Protein AF-A0AAV4CGR1-F1 (afdb_monomer_lite)

Radius of gyration: 70.74 Å; chains: 1; bounding box: 124×37×187 Å

Structure (mmCIF, N/CA/C/O backbone):
data_AF-A0AAV4CGR1-F1
#
_entry.id   AF-A0AAV4CGR1-F1
#
loop_
_atom_site.group_PDB
_atom_site.id
_atom_site.type_symbol
_atom_site.label_atom_id
_atom_site.label_alt_id
_atom_site.label_comp_id
_atom_site.label_asym_id
_atom_site.label_entity_id
_atom_site.label_seq_id
_atom_site.pdbx_PDB_ins_code
_atom_site.Cartn_x
_atom_site.Cartn_y
_atom_site.Cartn_z
_atom_site.occupancy
_atom_site.B_iso_or_equiv
_atom_site.auth_seq_id
_atom_site.auth_comp_id
_atom_site.auth_asym_id
_atom_site.auth_atom_id
_atom_site.pdbx_PDB_model_num
ATOM 1 N N . MET A 1 1 ? -34.874 -0.865 -46.508 1.00 47.41 1 MET A N 1
ATOM 2 C CA . MET A 1 1 ? -33.512 -1.259 -46.099 1.00 47.41 1 MET A CA 1
ATOM 3 C C . MET A 1 1 ? -32.571 -0.214 -46.648 1.00 47.41 1 MET A C 1
ATOM 5 O O . MET A 1 1 ? -32.523 -0.059 -47.863 1.00 47.41 1 MET A O 1
ATOM 9 N N . ASP A 1 2 ? -31.928 0.555 -45.774 1.00 50.84 2 ASP A N 1
ATOM 10 C CA . ASP A 1 2 ? -31.078 1.663 -46.198 1.00 50.84 2 ASP A CA 1
ATOM 11 C C . ASP A 1 2 ? -29.839 1.145 -46.946 1.00 50.84 2 ASP A C 1
ATOM 13 O O . ASP A 1 2 ? -29.117 0.297 -46.412 1.00 50.84 2 ASP A O 1
ATOM 17 N N . PRO A 1 3 ? -29.542 1.649 -48.158 1.00 59.22 3 PRO A N 1
ATOM 18 C CA . PRO A 1 3 ? -28.386 1.216 -48.951 1.00 59.22 3 PRO A CA 1
ATOM 19 C C . PRO A 1 3 ? -27.033 1.458 -48.248 1.00 59.22 3 PRO A C 1
ATOM 21 O O . PRO A 1 3 ? -26.033 0.838 -48.604 1.00 59.22 3 PRO A O 1
ATOM 24 N N . SER A 1 4 ? -27.005 2.300 -47.207 1.00 68.31 4 SER A N 1
ATOM 25 C CA . SER A 1 4 ? -25.836 2.542 -46.351 1.00 68.31 4 SER A CA 1
ATOM 26 C C . SER A 1 4 ? -25.483 1.344 -45.456 1.00 68.31 4 SER A C 1
ATOM 28 O O . SER A 1 4 ? -24.304 1.023 -45.297 1.00 68.31 4 SER A O 1
ATOM 30 N N . LEU A 1 5 ? -26.484 0.636 -44.915 1.00 69.06 5 LEU A N 1
ATOM 31 C CA . LEU A 1 5 ? -26.263 -0.454 -43.956 1.00 69.06 5 LEU A CA 1
ATOM 32 C C . LEU A 1 5 ? -25.704 -1.707 -44.644 1.00 69.06 5 LEU A C 1
ATOM 34 O O . LEU A 1 5 ? -24.782 -2.337 -44.136 1.00 69.06 5 LEU A O 1
ATOM 38 N N . ALA A 1 6 ? -26.203 -2.034 -45.839 1.00 75.81 6 ALA A N 1
ATOM 39 C CA . ALA A 1 6 ? -25.710 -3.167 -46.627 1.00 75.81 6 ALA A CA 1
ATOM 40 C C . ALA A 1 6 ? -24.232 -2.993 -47.036 1.00 75.81 6 ALA A C 1
ATOM 42 O O . ALA A 1 6 ? -23.455 -3.948 -47.012 1.00 75.81 6 ALA A O 1
ATOM 43 N N . SER A 1 7 ? -23.825 -1.757 -47.347 1.00 80.94 7 SER A N 1
ATOM 44 C CA . SER A 1 7 ? -22.433 -1.414 -47.666 1.00 80.94 7 SER A CA 1
ATOM 45 C C . SER A 1 7 ? -21.511 -1.550 -46.446 1.00 80.94 7 SER A C 1
ATOM 47 O O . SER A 1 7 ? -20.423 -2.120 -46.547 1.00 80.94 7 SER A O 1
ATOM 49 N N . GLN A 1 8 ? -21.957 -1.098 -45.267 1.00 81.69 8 GLN A N 1
ATOM 50 C CA . GLN A 1 8 ? -21.217 -1.271 -44.009 1.00 81.69 8 GLN A CA 1
ATOM 51 C C . GLN A 1 8 ? -21.084 -2.750 -43.623 1.00 81.69 8 GLN A C 1
ATOM 53 O O . GLN A 1 8 ? -19.989 -3.192 -43.283 1.00 81.69 8 GLN A O 1
ATOM 58 N N . GLN A 1 9 ? -22.151 -3.542 -43.768 1.00 83.06 9 GLN A N 1
ATOM 59 C CA . GLN A 1 9 ? -22.126 -4.989 -43.520 1.00 83.06 9 GLN A CA 1
ATOM 60 C C . GLN A 1 9 ? -21.088 -5.715 -44.381 1.00 83.06 9 GLN A C 1
ATOM 62 O O . GLN A 1 9 ? -20.373 -6.584 -43.883 1.00 83.06 9 GLN A O 1
ATOM 67 N N . GLN A 1 10 ? -20.981 -5.364 -45.664 1.00 85.25 10 GLN A N 1
ATOM 68 C CA . GLN A 1 10 ? -20.002 -5.976 -46.561 1.00 85.25 10 GLN A CA 1
ATOM 69 C C . GLN A 1 10 ? -18.561 -5.640 -46.152 1.00 85.25 10 GLN A C 1
ATOM 71 O O . GLN A 1 10 ? -17.705 -6.524 -46.150 1.00 85.25 10 GLN A O 1
ATOM 76 N N . LYS A 1 11 ? -18.300 -4.386 -45.757 1.00 85.62 11 LYS A N 1
ATOM 77 C CA . LYS A 1 11 ? -16.981 -3.948 -45.272 1.00 85.62 11 LYS A CA 1
ATOM 78 C C . LYS A 1 11 ? -16.592 -4.627 -43.959 1.00 85.62 11 LYS A C 1
ATOM 80 O O . LYS A 1 11 ? -15.456 -5.072 -43.835 1.00 85.62 11 LYS A O 1
ATOM 85 N N . VAL A 1 12 ? -17.535 -4.767 -43.025 1.00 87.44 12 VAL A N 1
ATOM 86 C CA . VAL A 1 12 ? -17.327 -5.489 -41.759 1.00 87.44 12 VAL A CA 1
ATOM 87 C C . VAL A 1 12 ? -17.005 -6.958 -42.019 1.00 87.44 12 VAL A C 1
ATOM 89 O O . VAL A 1 12 ? -16.035 -7.464 -41.472 1.00 87.44 12 VAL A O 1
ATOM 92 N N . LYS A 1 13 ? -17.746 -7.639 -42.903 1.00 85.25 13 LYS A N 1
ATOM 93 C CA . LYS A 1 13 ? -17.459 -9.042 -43.254 1.00 85.25 13 LYS A CA 1
ATOM 94 C C . LYS A 1 13 ? -16.078 -9.224 -43.885 1.00 85.25 13 LYS A C 1
ATOM 96 O O . LYS A 1 13 ? -15.384 -10.172 -43.540 1.00 85.25 13 LYS A O 1
ATOM 101 N N . ALA A 1 14 ? -15.681 -8.321 -44.783 1.00 86.44 14 ALA A N 1
ATOM 102 C CA . ALA A 1 14 ? -14.355 -8.355 -45.397 1.00 86.44 14 ALA A CA 1
ATOM 103 C C . ALA A 1 14 ? -13.240 -8.126 -44.364 1.00 86.44 14 ALA A C 1
ATOM 105 O O . ALA A 1 14 ? -12.255 -8.853 -44.366 1.00 86.44 14 ALA A O 1
ATOM 106 N N . TRP A 1 15 ? -13.421 -7.164 -43.455 1.00 89.12 15 TRP A N 1
ATOM 107 C CA . TRP A 1 15 ? -12.475 -6.894 -42.370 1.00 89.12 15 TRP A CA 1
ATOM 108 C C . TRP A 1 15 ? -12.384 -8.042 -41.357 1.00 89.12 15 TRP A C 1
ATOM 110 O O . TRP A 1 15 ? -11.287 -8.401 -40.949 1.00 89.12 15 TRP A O 1
ATOM 120 N N . LEU A 1 16 ? -13.504 -8.675 -40.997 1.00 87.50 16 LEU A N 1
ATOM 121 C CA . LEU A 1 16 ? -13.486 -9.865 -40.145 1.00 87.50 16 LEU A CA 1
ATOM 122 C C . LEU A 1 16 ? -12.738 -11.011 -40.835 1.00 87.50 16 LEU A C 1
ATOM 124 O O . LEU A 1 16 ? -11.895 -11.645 -40.218 1.00 87.50 16 LEU A O 1
ATOM 128 N N . HIS A 1 17 ? -12.965 -11.243 -42.127 1.00 86.81 17 HIS A N 1
ATOM 129 C CA . HIS A 1 17 ? -12.208 -12.265 -42.851 1.00 86.81 17 HIS A CA 1
ATOM 130 C C . HIS A 1 17 ? -10.701 -11.951 -42.918 1.00 86.81 17 HIS A C 1
ATOM 132 O O . HIS A 1 17 ? -9.886 -12.858 -42.806 1.00 86.81 17 HIS A O 1
ATOM 138 N N . GLU A 1 18 ? -10.327 -10.673 -43.032 1.00 86.56 18 GLU A N 1
ATOM 139 C CA . GLU A 1 18 ? -8.932 -10.212 -42.982 1.00 86.56 18 GLU A CA 1
ATOM 140 C C . GLU A 1 18 ? -8.278 -10.455 -41.608 1.00 86.56 18 GLU A C 1
ATOM 142 O O . GLU A 1 18 ? -7.128 -10.881 -41.556 1.00 86.56 18 GLU A O 1
ATOM 147 N N . ILE A 1 19 ? -9.008 -10.242 -40.505 1.00 86.50 19 ILE A N 1
ATOM 148 C CA . ILE A 1 19 ? -8.509 -10.485 -39.139 1.00 86.50 19 ILE A CA 1
ATOM 149 C C . ILE A 1 19 ? -8.383 -11.978 -38.828 1.00 86.50 19 ILE A C 1
ATOM 151 O O . ILE A 1 19 ? -7.388 -12.399 -38.245 1.00 86.50 19 ILE A O 1
ATOM 155 N N . PHE A 1 20 ? -9.403 -12.766 -39.172 1.00 86.06 20 PHE A N 1
ATOM 156 C CA . PHE A 1 20 ? -9.458 -14.190 -38.829 1.00 86.06 20 PHE A CA 1
ATOM 157 C C . PHE A 1 20 ? -8.654 -15.070 -39.804 1.00 86.06 20 PHE A C 1
ATOM 159 O O . PHE A 1 20 ? -8.332 -16.207 -39.469 1.00 86.06 20 PHE A O 1
ATOM 166 N N . GLY A 1 21 ? -8.284 -14.558 -40.984 1.00 82.94 21 GLY A N 1
ATOM 167 C CA . GLY A 1 21 ? -7.466 -15.281 -41.958 1.00 82.94 21 GLY A CA 1
ATOM 168 C C . GLY A 1 21 ? -8.108 -16.607 -42.382 1.00 82.94 21 GLY A C 1
ATOM 169 O O . GLY A 1 21 ? -9.181 -16.614 -42.989 1.00 82.94 21 GLY A O 1
ATOM 170 N N . ASP A 1 22 ? -7.447 -17.720 -42.048 1.00 81.00 22 ASP A N 1
ATOM 171 C CA . ASP A 1 22 ? -7.907 -19.088 -42.337 1.00 81.00 22 ASP A CA 1
ATOM 172 C C . ASP A 1 22 ? -8.916 -19.633 -41.300 1.00 81.00 22 ASP A C 1
ATOM 174 O O . ASP A 1 22 ? -9.508 -20.698 -41.509 1.00 81.00 22 ASP A O 1
ATOM 178 N N . GLU A 1 23 ? -9.133 -18.934 -40.181 1.00 83.81 23 GLU A N 1
ATOM 179 C CA . GLU A 1 23 ? -10.110 -19.323 -39.161 1.00 83.81 23 GLU A CA 1
ATOM 180 C C . GLU A 1 23 ? -11.536 -18.884 -39.533 1.00 83.81 23 GLU A C 1
ATOM 182 O O . GLU A 1 23 ? -11.771 -17.863 -40.185 1.00 83.81 23 GLU A O 1
ATOM 187 N N . GLN A 1 24 ? -12.532 -19.667 -39.105 1.00 80.88 24 GLN A N 1
ATOM 188 C CA . GLN A 1 24 ? -13.933 -19.309 -39.323 1.00 80.88 24 GLN A CA 1
ATOM 189 C C . GLN A 1 24 ? -14.329 -18.129 -38.432 1.00 80.88 24 GLN A C 1
ATOM 191 O O . GLN A 1 24 ? -14.184 -18.185 -37.213 1.00 80.88 24 GLN A O 1
ATOM 196 N N . VAL A 1 25 ? -14.892 -17.085 -39.047 1.00 82.75 25 VAL A N 1
ATOM 197 C CA . VAL A 1 25 ? -15.444 -15.929 -38.330 1.00 82.75 25 VAL A CA 1
ATOM 198 C C . VAL A 1 25 ? -16.583 -16.405 -37.414 1.00 82.75 25 VAL A C 1
ATOM 200 O O . VAL A 1 25 ? -17.534 -17.007 -37.923 1.00 82.75 25 VAL A O 1
ATOM 203 N N . PRO A 1 26 ? -16.528 -16.130 -36.096 1.00 84.69 26 PRO A N 1
ATOM 204 C CA . PRO A 1 26 ? -17.584 -16.510 -35.163 1.00 84.69 26 PRO A CA 1
ATOM 205 C C . PRO A 1 26 ? -18.952 -15.957 -35.569 1.00 84.69 26 PRO A C 1
ATOM 207 O O . PRO A 1 26 ? -19.058 -14.844 -36.089 1.00 84.69 26 PRO A O 1
ATOM 210 N N . GLU A 1 27 ? -20.013 -16.718 -35.301 1.00 81.00 27 GLU A N 1
ATOM 211 C CA . GLU A 1 27 ? -21.379 -16.244 -35.521 1.00 81.00 27 GLU A CA 1
ATOM 212 C C . GLU A 1 27 ? -21.670 -15.034 -34.623 1.00 81.00 27 GLU A C 1
ATOM 214 O O . GLU A 1 27 ? -21.435 -15.064 -33.415 1.00 81.00 27 GLU A O 1
ATOM 219 N N . PHE A 1 28 ? -22.188 -13.958 -35.214 1.00 82.25 28 PHE A N 1
ATOM 220 C CA . PHE A 1 28 ? -22.547 -12.736 -34.501 1.00 82.25 28 PHE A CA 1
ATOM 221 C C . PHE A 1 28 ? -23.929 -12.244 -34.926 1.00 82.25 28 PHE A C 1
ATOM 223 O O . PHE A 1 28 ? -24.393 -12.485 -36.044 1.00 82.25 28 PHE A O 1
ATOM 230 N N . GLU A 1 29 ? -24.592 -11.518 -34.030 1.00 84.50 29 GLU A N 1
ATOM 231 C CA . GLU A 1 29 ? -25.904 -10.946 -34.307 1.00 84.50 29 GLU A CA 1
ATOM 232 C C . GLU A 1 29 ? -25.806 -9.813 -35.337 1.00 84.50 29 GLU A C 1
ATOM 234 O O . GLU A 1 29 ? -25.227 -8.755 -35.083 1.00 84.50 29 GLU A O 1
ATOM 239 N N . ILE A 1 30 ? -26.424 -10.007 -36.505 1.00 80.38 30 ILE A N 1
ATOM 240 C CA . ILE A 1 30 ? -26.500 -8.995 -37.567 1.00 80.38 30 ILE A CA 1
ATOM 241 C C . ILE A 1 30 ? -27.650 -8.029 -37.247 1.00 80.38 30 ILE A C 1
ATOM 243 O O . ILE A 1 30 ? -28.701 -8.040 -37.889 1.00 80.38 30 ILE A O 1
ATOM 247 N N . ASN A 1 31 ? -27.457 -7.202 -36.222 1.00 86.31 31 ASN A N 1
ATOM 248 C CA . ASN A 1 31 ? -28.346 -6.088 -35.897 1.00 86.31 31 ASN A CA 1
ATOM 249 C C . ASN A 1 31 ? -27.690 -4.746 -36.305 1.00 86.31 31 ASN A C 1
ATOM 251 O O . ASN A 1 31 ? -26.483 -4.675 -36.541 1.00 86.31 31 ASN A O 1
ATOM 255 N N . GLN A 1 32 ? -28.480 -3.675 -36.443 1.00 83.06 32 GLN A N 1
ATOM 256 C CA . GLN A 1 32 ? -27.972 -2.376 -36.912 1.00 83.06 32 GLN A CA 1
ATOM 257 C C . GLN A 1 32 ? -26.874 -1.804 -35.998 1.00 83.06 32 GLN A C 1
ATOM 259 O O . GLN A 1 32 ? -25.881 -1.289 -36.503 1.00 83.06 32 GLN A O 1
ATOM 264 N N . GLN A 1 33 ? -27.026 -1.947 -34.680 1.00 85.12 33 GLN A N 1
ATOM 265 C CA . GLN A 1 33 ? -26.075 -1.437 -33.689 1.00 85.12 33 GLN A CA 1
ATOM 266 C C . GLN A 1 33 ? -24.742 -2.195 -33.735 1.00 85.12 33 GLN A C 1
ATOM 268 O O . GLN A 1 33 ? -23.682 -1.578 -33.736 1.00 85.12 33 GLN A O 1
ATOM 273 N N . THR A 1 34 ? -24.783 -3.523 -33.845 1.00 85.94 34 THR A N 1
ATOM 274 C CA . THR A 1 34 ? -23.608 -4.392 -33.959 1.00 85.94 34 THR A CA 1
ATOM 275 C C . THR A 1 34 ? -22.833 -4.092 -35.234 1.00 85.94 34 THR A C 1
ATOM 277 O O . THR A 1 34 ? -21.611 -4.006 -35.201 1.00 85.94 34 THR A O 1
ATOM 280 N N . ILE A 1 35 ? -23.519 -3.887 -36.362 1.00 87.56 35 ILE A N 1
ATOM 281 C CA . ILE A 1 35 ? -22.859 -3.536 -37.626 1.00 87.56 35 ILE A CA 1
ATOM 282 C C . ILE A 1 35 ? -22.228 -2.148 -37.567 1.00 87.56 35 ILE A C 1
ATOM 284 O O . ILE A 1 35 ? -21.115 -1.980 -38.058 1.00 87.56 35 ILE A O 1
ATOM 288 N N . GLU A 1 36 ? -22.906 -1.167 -36.974 1.00 87.81 36 GLU A N 1
ATOM 289 C CA . GLU A 1 36 ? -22.357 0.178 -36.807 1.00 87.81 36 GLU A CA 1
ATOM 290 C C . GLU A 1 36 ? -21.124 0.170 -35.894 1.00 87.81 36 GLU A C 1
ATOM 292 O O . GLU A 1 36 ? -20.095 0.737 -36.259 1.00 87.81 36 GLU A O 1
ATOM 297 N N . TYR A 1 37 ? -21.186 -0.554 -34.773 1.00 88.56 37 TYR A N 1
ATOM 298 C CA . TYR A 1 37 ? -20.064 -0.715 -33.850 1.00 88.56 37 TYR A CA 1
ATOM 299 C C . TYR A 1 37 ? -18.877 -1.435 -34.497 1.00 88.56 37 TYR A C 1
ATOM 301 O O . TYR A 1 37 ? -17.756 -0.935 -34.462 1.00 88.56 37 TYR A O 1
ATOM 309 N N . LEU A 1 38 ? -19.110 -2.576 -35.156 1.00 89.06 38 LEU A N 1
ATOM 310 C CA . LEU A 1 38 ? -18.054 -3.306 -35.864 1.00 89.06 38 LEU A CA 1
ATOM 311 C C . LEU A 1 38 ? -17.472 -2.487 -37.020 1.00 89.06 38 LEU A C 1
ATOM 313 O O . LEU A 1 38 ? -16.282 -2.588 -37.308 1.00 89.06 38 LEU A O 1
ATOM 317 N N . TYR A 1 39 ? -18.284 -1.662 -37.684 1.00 88.94 39 TYR A N 1
ATOM 318 C CA . TYR A 1 39 ? -17.800 -0.766 -38.727 1.00 88.94 39 TYR A CA 1
ATOM 319 C C . TYR A 1 39 ? -16.910 0.338 -38.148 1.00 88.94 39 TYR A C 1
ATOM 321 O O . TYR A 1 39 ? -15.826 0.566 -38.683 1.00 88.94 39 TYR A O 1
ATOM 329 N N . GLN A 1 40 ? -17.317 0.982 -37.052 1.00 90.50 40 GLN A N 1
ATOM 330 C CA . GLN A 1 40 ? -16.486 1.961 -36.344 1.00 90.50 40 GLN A CA 1
ATOM 331 C C . GLN A 1 40 ? -15.170 1.333 -35.881 1.00 90.50 40 GLN A C 1
ATOM 333 O O . GLN A 1 40 ? -14.106 1.841 -36.229 1.00 90.50 40 GLN A O 1
ATOM 338 N N . LEU A 1 41 ? -15.241 0.171 -35.228 1.00 91.06 41 LEU A N 1
ATOM 339 C CA . LEU A 1 41 ? -14.070 -0.579 -34.788 1.00 91.06 41 LEU A CA 1
ATOM 340 C C . LEU A 1 41 ? -13.142 -0.909 -35.964 1.00 91.06 41 LEU A C 1
ATOM 342 O O . LEU A 1 41 ? -11.946 -0.663 -35.885 1.00 91.06 41 LEU A O 1
ATOM 346 N N . SER A 1 42 ? -13.685 -1.363 -37.099 1.00 90.94 42 SER A N 1
ATOM 347 C CA . SER A 1 42 ? -12.878 -1.652 -38.292 1.00 90.94 42 SER A CA 1
ATOM 348 C C . SER A 1 42 ? -12.129 -0.435 -38.831 1.00 90.94 42 SER A C 1
ATOM 350 O O . SER A 1 42 ? -11.010 -0.561 -39.329 1.00 90.94 42 SER A O 1
ATOM 352 N N . GLN A 1 43 ? -12.735 0.748 -38.732 1.00 89.69 43 GLN A N 1
ATOM 353 C CA . GLN A 1 43 ? -12.138 1.994 -39.197 1.00 89.69 43 GLN A CA 1
ATOM 354 C C . GLN A 1 43 ? -11.055 2.468 -38.229 1.00 89.69 43 GLN A C 1
ATOM 356 O O . GLN A 1 43 ? -9.979 2.856 -38.680 1.00 89.69 43 GLN A O 1
ATOM 361 N N . GLU A 1 44 ? -11.307 2.383 -36.923 1.00 90.31 44 GLU A N 1
ATOM 362 C CA . GLU A 1 44 ? -10.323 2.697 -35.883 1.00 90.31 44 GLU A CA 1
ATOM 363 C C . GLU A 1 44 ? -9.120 1.755 -35.947 1.00 90.31 44 GLU A C 1
ATOM 365 O O . GLU A 1 44 ? -7.983 2.223 -35.971 1.00 90.31 44 GLU A O 1
ATOM 370 N N . THR A 1 45 ? -9.347 0.444 -36.073 1.00 90.69 45 THR A N 1
ATOM 371 C CA . THR A 1 45 ? -8.275 -0.548 -36.225 1.00 90.69 45 THR A CA 1
ATOM 372 C C . THR A 1 45 ? -7.451 -0.277 -37.478 1.00 90.69 45 THR A C 1
ATOM 374 O O . THR A 1 45 ? -6.234 -0.195 -37.388 1.00 90.69 45 THR A O 1
ATOM 377 N N . ARG A 1 46 ? -8.079 -0.028 -38.636 1.00 90.19 46 ARG A N 1
ATOM 378 C CA . ARG A 1 46 ? -7.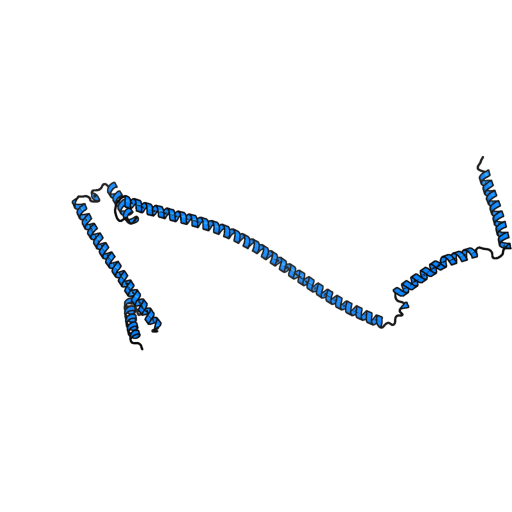344 0.292 -39.876 1.00 90.19 46 ARG A CA 1
ATOM 379 C C . ARG A 1 46 ? -6.534 1.583 -39.770 1.00 90.19 46 ARG A C 1
ATOM 381 O O . ARG A 1 46 ? -5.434 1.657 -40.316 1.00 90.19 46 ARG A O 1
ATOM 388 N N . GLN A 1 47 ? -7.068 2.606 -39.103 1.00 90.00 47 GLN A N 1
ATOM 389 C CA . GLN A 1 47 ? -6.325 3.842 -38.848 1.00 90.00 47 GLN A CA 1
ATOM 390 C C . GLN A 1 47 ? -5.130 3.577 -37.933 1.00 90.00 47 GLN A C 1
ATOM 392 O O . GLN A 1 47 ? -4.014 3.991 -38.250 1.00 90.00 47 GLN A O 1
ATOM 397 N N . HIS A 1 48 ? -5.346 2.847 -36.841 1.00 90.94 48 HIS A N 1
ATOM 398 C CA . HIS A 1 48 ? -4.296 2.474 -35.904 1.00 90.94 48 HIS A CA 1
ATOM 399 C C . HIS A 1 48 ? -3.203 1.633 -36.577 1.00 90.94 48 HIS A C 1
ATOM 401 O O .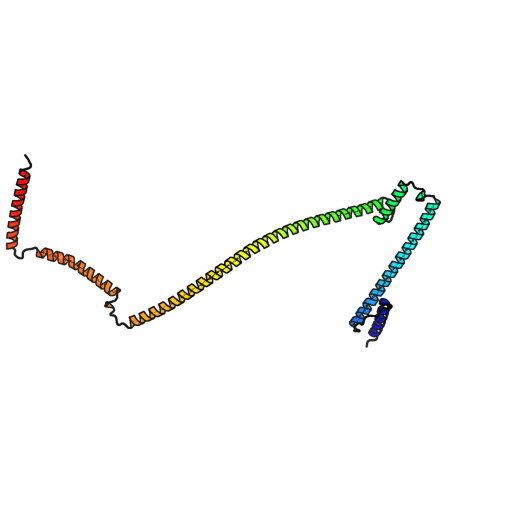 HIS A 1 48 ? -2.029 1.983 -36.482 1.00 90.94 48 HIS A O 1
ATOM 407 N N . ASP A 1 49 ? -3.576 0.611 -37.346 1.00 91.56 49 ASP A N 1
ATOM 408 C CA . ASP A 1 49 ? -2.653 -0.222 -38.119 1.00 91.56 49 ASP A CA 1
ATOM 409 C C . ASP A 1 49 ? -1.870 0.609 -39.138 1.00 91.56 49 ASP A C 1
ATOM 411 O O . ASP A 1 49 ? -0.660 0.438 -39.284 1.00 91.56 49 ASP A O 1
ATOM 415 N N . GLY A 1 50 ? -2.523 1.564 -39.806 1.00 92.50 50 GLY A N 1
ATOM 416 C CA . GLY A 1 50 ? -1.856 2.511 -40.699 1.00 92.50 50 GLY A CA 1
ATOM 417 C C . GLY A 1 50 ? -0.801 3.360 -39.979 1.00 92.50 50 GLY A C 1
ATOM 418 O O . GLY A 1 50 ? 0.311 3.533 -40.490 1.00 92.50 50 GLY A O 1
ATOM 419 N N . HIS A 1 51 ? -1.109 3.848 -38.774 1.00 93.81 51 HIS A N 1
ATOM 420 C CA . HIS A 1 51 ? -0.152 4.577 -37.939 1.00 93.81 51 HIS A CA 1
ATOM 421 C C . HIS A 1 51 ? 1.003 3.685 -37.473 1.00 93.81 51 HIS A C 1
ATOM 423 O O . HIS A 1 51 ? 2.162 4.078 -37.612 1.00 93.81 51 HIS A O 1
ATOM 429 N N . LEU A 1 52 ? 0.719 2.471 -36.994 1.00 93.44 52 LEU A N 1
ATOM 430 C CA . LEU A 1 52 ? 1.740 1.503 -36.586 1.00 93.44 52 LEU A CA 1
ATOM 431 C C . LEU A 1 52 ? 2.662 1.126 -37.748 1.00 93.44 52 LEU A C 1
ATOM 433 O O . LEU A 1 52 ? 3.880 1.056 -37.574 1.00 93.44 52 LEU A O 1
ATOM 437 N N . GLN A 1 53 ? 2.112 0.930 -38.948 1.00 95.00 53 GLN A N 1
ATOM 438 C CA . GLN A 1 53 ? 2.899 0.656 -40.148 1.00 95.00 53 GLN A CA 1
ATOM 439 C C . GLN A 1 53 ? 3.807 1.831 -40.518 1.00 95.00 53 GLN A C 1
ATOM 441 O O . GLN A 1 53 ? 4.957 1.607 -40.897 1.00 95.00 53 GLN A O 1
ATOM 446 N N . LEU A 1 54 ? 3.326 3.073 -40.406 1.00 95.75 54 LEU A N 1
ATOM 447 C CA . LEU A 1 54 ? 4.154 4.261 -40.635 1.00 95.75 54 LEU A CA 1
ATOM 448 C C . LEU A 1 54 ? 5.298 4.359 -39.622 1.00 95.75 54 LEU A C 1
ATOM 450 O O . LEU A 1 54 ? 6.441 4.540 -40.036 1.00 95.75 54 LEU A O 1
ATOM 454 N N . VAL A 1 55 ? 5.016 4.174 -38.329 1.00 96.25 55 VAL A N 1
ATOM 455 C CA . VAL A 1 55 ? 6.046 4.160 -37.274 1.00 96.25 55 VAL A CA 1
ATOM 456 C C . VAL A 1 55 ? 7.053 3.036 -37.515 1.00 96.25 55 VAL A C 1
ATOM 458 O O . VAL A 1 55 ? 8.256 3.253 -37.426 1.00 96.25 55 VAL A O 1
ATOM 461 N N . THR A 1 56 ? 6.585 1.847 -37.896 1.00 95.88 56 THR A N 1
ATOM 462 C CA . THR A 1 56 ? 7.461 0.710 -38.207 1.00 95.88 56 THR A CA 1
ATOM 463 C C . THR A 1 56 ? 8.384 1.021 -39.384 1.00 95.88 56 THR A C 1
ATOM 465 O O . THR A 1 56 ? 9.584 0.761 -39.302 1.00 95.88 56 THR A O 1
ATOM 468 N N . LYS A 1 57 ? 7.855 1.607 -40.467 1.00 96.38 57 LYS A N 1
ATOM 469 C CA . LYS A 1 57 ? 8.659 2.015 -41.630 1.00 96.38 57 LYS A CA 1
ATOM 470 C C . LYS A 1 57 ? 9.684 3.089 -41.268 1.00 96.38 57 LYS A C 1
ATOM 472 O O . LYS A 1 57 ? 10.832 2.976 -41.682 1.00 96.38 57 LYS A O 1
ATOM 477 N N . ASP A 1 58 ? 9.289 4.088 -40.481 1.00 96.88 58 ASP A N 1
ATOM 478 C CA . ASP A 1 58 ? 10.190 5.140 -39.994 1.00 96.88 58 ASP A CA 1
ATOM 479 C C . ASP A 1 58 ? 11.325 4.559 -39.136 1.00 96.88 58 ASP A C 1
ATOM 481 O O . ASP A 1 58 ? 12.495 4.854 -39.373 1.00 96.88 58 ASP A O 1
ATOM 485 N N . LEU A 1 59 ? 11.015 3.658 -38.199 1.00 95.00 59 LEU A N 1
ATOM 486 C CA . LEU A 1 59 ? 12.025 2.988 -37.374 1.00 95.00 59 LEU A CA 1
ATOM 487 C C . LEU A 1 59 ? 12.971 2.114 -38.206 1.00 95.00 59 LEU A C 1
ATOM 489 O O . LEU A 1 59 ? 14.178 2.129 -37.972 1.00 95.00 59 LEU A O 1
ATOM 493 N N . GLN A 1 60 ? 12.450 1.380 -39.193 1.00 96.50 60 GLN A N 1
ATOM 494 C CA . GLN A 1 60 ? 13.272 0.593 -40.117 1.00 96.50 60 GLN A CA 1
ATOM 495 C C . GLN A 1 60 ? 14.205 1.483 -40.943 1.00 96.50 60 GLN A C 1
ATOM 497 O O . GLN A 1 60 ? 15.385 1.157 -41.093 1.00 96.50 60 GLN A O 1
ATOM 502 N N . GLN A 1 61 ? 13.698 2.610 -41.449 1.00 96.94 61 GLN A N 1
ATOM 503 C CA . GLN A 1 61 ? 14.503 3.584 -42.179 1.00 96.94 61 GLN A CA 1
ATOM 504 C C . GLN A 1 61 ? 15.602 4.164 -41.284 1.00 96.94 61 GLN A C 1
ATOM 506 O O . GLN A 1 61 ? 16.773 4.108 -41.656 1.00 96.94 61 GLN A O 1
ATOM 511 N N . LYS A 1 62 ? 15.257 4.639 -40.082 1.00 95.50 62 LYS A N 1
ATOM 512 C CA . LYS A 1 62 ? 16.230 5.154 -39.108 1.00 95.50 62 LYS A CA 1
ATOM 513 C C . LYS A 1 62 ? 17.290 4.114 -38.773 1.00 95.50 62 LYS A C 1
ATOM 515 O O . LYS A 1 62 ? 18.473 4.428 -38.785 1.00 95.50 62 LYS A O 1
ATOM 520 N N . ALA A 1 63 ? 16.903 2.863 -38.527 1.00 95.12 63 ALA A N 1
ATOM 521 C CA . ALA A 1 63 ? 17.853 1.786 -38.258 1.00 95.12 63 ALA A CA 1
ATOM 522 C C . ALA A 1 63 ? 18.821 1.558 -39.433 1.00 95.12 63 ALA A C 1
ATOM 524 O O . ALA A 1 63 ? 20.021 1.368 -39.218 1.00 95.12 63 ALA A O 1
ATOM 525 N N . ALA A 1 64 ? 18.324 1.612 -40.673 1.00 96.06 64 ALA A N 1
ATOM 526 C CA . ALA A 1 64 ? 19.161 1.516 -41.865 1.00 96.06 64 ALA A CA 1
ATOM 527 C C . ALA A 1 64 ? 20.129 2.707 -41.987 1.00 96.06 64 ALA A C 1
ATOM 529 O O . ALA A 1 64 ? 21.310 2.498 -42.269 1.00 96.06 64 ALA A O 1
ATOM 530 N N . GLU A 1 65 ? 19.660 3.929 -41.722 1.00 95.81 65 GLU A N 1
ATOM 531 C CA . GLU A 1 65 ? 20.480 5.148 -41.708 1.00 95.81 65 GLU A CA 1
ATOM 532 C C . GLU A 1 65 ? 21.570 5.086 -40.628 1.00 95.81 65 GLU A C 1
ATOM 534 O O . GLU A 1 65 ? 22.745 5.291 -40.936 1.00 95.81 65 GLU A O 1
ATOM 539 N N . TYR A 1 66 ? 21.221 4.712 -39.392 1.00 92.88 66 TYR A N 1
ATOM 540 C CA . TYR A 1 66 ? 22.180 4.529 -38.298 1.00 92.88 66 TYR A CA 1
ATOM 541 C C . TYR A 1 66 ? 23.232 3.467 -38.627 1.00 92.88 66 TYR A C 1
ATOM 543 O O . TYR A 1 66 ? 24.418 3.679 -38.374 1.00 92.88 66 TYR A O 1
ATOM 551 N N . ASN A 1 67 ? 22.833 2.338 -39.219 1.00 95.19 67 ASN A N 1
ATOM 552 C CA . ASN A 1 67 ? 23.771 1.286 -39.610 1.00 95.19 67 ASN A CA 1
ATOM 553 C C . ASN A 1 67 ? 24.705 1.742 -40.745 1.00 95.19 67 ASN A C 1
ATOM 555 O O . ASN A 1 67 ? 25.910 1.494 -40.692 1.00 95.19 67 ASN A O 1
ATOM 559 N N . ALA A 1 68 ? 24.178 2.441 -41.754 1.00 95.50 68 ALA A N 1
ATOM 560 C CA . ALA A 1 68 ? 24.985 2.997 -42.839 1.00 95.50 68 ALA A CA 1
ATOM 561 C C . ALA A 1 68 ? 25.993 4.036 -42.318 1.00 95.50 68 ALA A C 1
ATOM 563 O O . ALA A 1 68 ? 27.164 4.020 -42.709 1.00 95.50 68 ALA A O 1
ATOM 564 N N . GLU A 1 69 ? 25.571 4.897 -41.392 1.00 94.62 69 GLU A N 1
ATOM 565 C CA . GLU A 1 69 ? 26.444 5.885 -40.761 1.00 94.62 69 GLU A CA 1
ATOM 566 C C . GLU A 1 69 ? 27.507 5.226 -39.871 1.00 94.62 69 GLU A C 1
ATOM 568 O O . GLU A 1 69 ? 28.683 5.588 -39.943 1.00 94.62 69 GLU A O 1
ATOM 573 N N . ALA A 1 70 ? 27.142 4.193 -39.105 1.00 91.44 70 ALA A N 1
ATOM 574 C CA . ALA A 1 70 ? 28.092 3.406 -38.322 1.00 91.44 70 ALA A CA 1
ATOM 575 C C . ALA A 1 70 ? 29.162 2.752 -39.215 1.00 91.44 70 ALA A C 1
ATOM 577 O O . ALA A 1 70 ? 30.352 2.803 -38.895 1.00 91.44 70 ALA A O 1
ATOM 578 N N . GLN A 1 71 ? 28.770 2.201 -40.370 1.00 95.25 71 GLN A N 1
ATOM 579 C CA . GLN A 1 71 ? 29.708 1.658 -41.359 1.00 95.25 71 GLN A CA 1
ATOM 580 C C . GLN A 1 71 ? 30.612 2.745 -41.953 1.00 95.25 71 GLN A C 1
ATOM 582 O O . GLN A 1 71 ? 31.823 2.541 -42.077 1.00 95.25 71 GLN A O 1
ATOM 587 N N . ARG A 1 72 ? 30.054 3.919 -42.281 1.00 95.50 72 ARG A N 1
ATOM 588 C CA . ARG A 1 72 ? 30.818 5.069 -42.790 1.00 95.50 72 ARG A CA 1
ATOM 589 C C . ARG A 1 72 ? 31.877 5.521 -41.782 1.00 95.50 72 ARG A C 1
ATOM 591 O O . ARG A 1 72 ? 33.043 5.674 -42.153 1.00 95.50 72 ARG A O 1
ATOM 598 N N . LEU A 1 73 ? 31.489 5.703 -40.518 1.00 91.75 73 LEU A N 1
ATOM 599 C CA . LEU A 1 73 ? 32.388 6.095 -39.429 1.00 91.75 73 LEU A CA 1
ATOM 600 C C . LEU A 1 73 ? 33.448 5.023 -39.161 1.00 91.75 73 LEU A C 1
ATOM 602 O O . LEU A 1 73 ? 34.628 5.355 -39.073 1.00 91.75 73 LEU A O 1
ATOM 606 N N . SER A 1 74 ? 33.062 3.745 -39.125 1.00 90.50 74 SER A N 1
ATOM 607 C CA . SER A 1 74 ? 33.998 2.622 -38.990 1.00 90.50 74 SER A CA 1
ATOM 608 C C . SER A 1 74 ? 35.048 2.618 -40.109 1.00 90.50 74 SER A C 1
ATOM 610 O O . SER A 1 74 ? 36.245 2.502 -39.841 1.00 90.50 74 SER A O 1
ATOM 612 N N . GLY A 1 75 ? 34.635 2.855 -41.359 1.00 93.94 75 GLY A N 1
ATOM 613 C CA . GLY A 1 75 ? 35.552 2.966 -42.494 1.00 93.94 75 GLY A CA 1
ATOM 614 C C . GLY A 1 75 ? 36.533 4.139 -42.379 1.00 93.94 75 GLY A C 1
ATOM 615 O O . GLY A 1 75 ? 37.699 4.002 -42.754 1.00 93.94 75 GLY A O 1
ATOM 616 N N . ILE A 1 76 ? 36.097 5.283 -41.842 1.00 94.25 76 ILE A N 1
ATOM 617 C CA . ILE A 1 76 ? 36.975 6.436 -41.575 1.00 94.25 76 ILE A CA 1
ATOM 618 C C . ILE A 1 76 ? 37.983 6.099 -40.475 1.00 94.25 76 ILE A C 1
ATOM 620 O O . ILE A 1 76 ? 39.180 6.306 -40.671 1.00 94.25 76 ILE A O 1
ATOM 624 N N . LEU A 1 77 ? 37.511 5.540 -39.358 1.00 91.12 77 LEU A N 1
ATOM 625 C CA . LEU A 1 77 ? 38.336 5.128 -38.220 1.00 91.12 77 LEU A CA 1
ATOM 626 C C . LEU A 1 77 ? 39.405 4.106 -38.628 1.00 91.12 77 LEU A C 1
ATOM 628 O O . LEU A 1 77 ? 40.570 4.235 -38.250 1.00 91.12 77 LEU A O 1
ATOM 632 N N . HIS A 1 78 ? 39.042 3.149 -39.483 1.00 91.38 78 HIS A N 1
ATOM 633 C CA . HIS A 1 78 ? 39.978 2.162 -40.014 1.00 91.38 78 HIS A CA 1
ATOM 634 C C . HIS A 1 78 ? 41.095 2.805 -40.854 1.00 91.38 78 HIS A C 1
ATOM 636 O O . HIS A 1 78 ? 42.264 2.450 -40.706 1.00 91.38 78 HIS A O 1
ATOM 642 N N . ARG A 1 79 ? 40.772 3.807 -41.689 1.00 92.31 79 ARG A N 1
ATOM 643 C CA . ARG A 1 79 ? 41.766 4.524 -42.517 1.00 92.31 79 ARG A CA 1
ATOM 644 C C . ARG A 1 79 ? 42.781 5.311 -41.690 1.00 92.31 79 ARG A C 1
ATOM 646 O O . ARG A 1 79 ? 43.930 5.418 -42.106 1.00 92.31 79 ARG A O 1
ATOM 653 N N . ILE A 1 80 ? 42.370 5.847 -40.543 1.00 92.06 80 ILE A N 1
ATOM 654 C CA . ILE A 1 80 ? 43.260 6.562 -39.614 1.00 92.06 80 ILE A CA 1
ATOM 655 C C . ILE A 1 80 ? 43.909 5.633 -38.574 1.00 92.06 80 ILE A C 1
ATOM 657 O O . ILE A 1 80 ? 44.538 6.120 -37.641 1.00 92.06 80 ILE A O 1
ATOM 661 N N . GLN A 1 81 ? 43.755 4.310 -38.728 1.00 86.69 81 GLN A N 1
ATOM 662 C CA . GLN A 1 81 ? 44.250 3.276 -37.810 1.00 86.69 81 GLN A CA 1
ATOM 663 C C . GLN A 1 81 ? 43.741 3.409 -36.365 1.00 86.69 81 GLN A C 1
ATOM 665 O O . GLN A 1 81 ? 44.315 2.818 -35.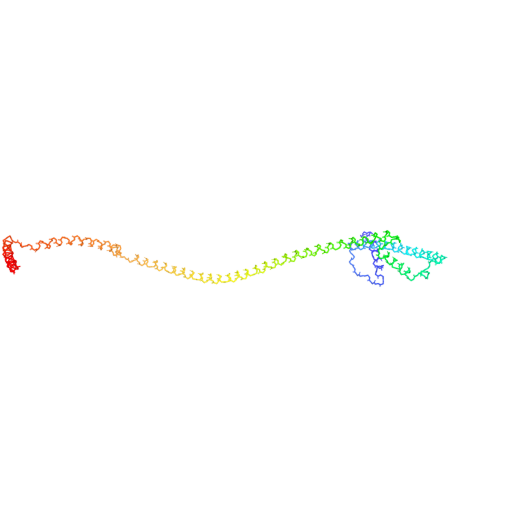456 1.00 86.69 81 GLN A O 1
ATOM 670 N N . LEU A 1 82 ? 42.635 4.126 -36.149 1.00 85.25 82 LEU A N 1
ATOM 671 C CA . LEU A 1 82 ? 42.010 4.295 -34.840 1.00 85.25 82 LEU A CA 1
ATOM 672 C C . LEU A 1 82 ? 40.936 3.221 -34.652 1.00 85.25 82 LEU A C 1
ATOM 674 O O . LEU A 1 82 ? 39.737 3.475 -34.730 1.00 85.25 82 LEU A O 1
ATOM 678 N N . THR A 1 83 ? 41.394 1.990 -34.468 1.00 84.19 83 THR A N 1
ATOM 679 C CA . THR A 1 83 ? 40.549 0.796 -34.314 1.00 84.19 83 THR A CA 1
ATOM 680 C C . THR A 1 83 ? 40.572 0.304 -32.864 1.00 84.19 83 THR A C 1
ATOM 682 O O . THR A 1 83 ? 41.533 0.604 -32.149 1.00 84.19 83 THR A O 1
ATOM 685 N N . PRO A 1 84 ? 39.561 -0.441 -32.383 1.00 79.06 84 PRO A N 1
ATOM 686 C CA . PRO A 1 84 ? 39.581 -1.004 -31.031 1.00 79.06 84 PRO A CA 1
ATOM 687 C C . PRO A 1 84 ? 40.860 -1.798 -30.718 1.00 79.06 84 PRO A C 1
ATOM 689 O O . PRO A 1 84 ? 41.345 -1.756 -29.591 1.00 79.06 84 PRO A O 1
ATOM 692 N N . GLU A 1 85 ? 41.448 -2.447 -31.725 1.00 84.50 85 GLU A N 1
ATOM 693 C CA . GLU A 1 85 ? 42.685 -3.230 -31.632 1.00 84.50 85 GLU A CA 1
ATOM 694 C C . GLU A 1 85 ? 43.946 -2.359 -31.493 1.00 84.50 85 GLU A C 1
ATOM 696 O O . GLU A 1 85 ? 44.975 -2.830 -31.013 1.00 84.50 85 GLU A O 1
ATOM 701 N N . SER A 1 86 ? 43.879 -1.089 -31.903 1.00 86.31 86 SER A N 1
ATOM 702 C CA . SER A 1 86 ? 44.976 -0.119 -31.753 1.00 86.31 86 SER A CA 1
ATOM 703 C C . SER A 1 86 ? 45.038 0.518 -30.361 1.00 86.31 86 SER A C 1
ATOM 705 O O . SER A 1 86 ? 46.028 1.166 -30.015 1.00 86.31 86 SER A O 1
ATOM 707 N N . LEU A 1 87 ? 43.982 0.356 -29.558 1.00 86.62 87 LEU A N 1
ATOM 708 C CA . LEU A 1 87 ? 43.897 0.908 -28.212 1.00 86.62 87 LEU A CA 1
ATOM 709 C C . LEU A 1 87 ? 44.609 0.000 -27.203 1.00 86.62 87 LEU A C 1
ATOM 711 O O . LEU A 1 87 ? 44.668 -1.219 -27.346 1.00 86.62 87 LEU A O 1
ATOM 715 N N . SER A 1 88 ? 45.105 0.595 -26.117 1.00 92.75 88 SER A N 1
ATOM 716 C CA . SER A 1 88 ? 45.520 -0.188 -24.953 1.00 92.75 88 SER A CA 1
ATOM 717 C C . SER A 1 88 ? 44.316 -0.918 -24.351 1.00 92.75 88 SER A C 1
ATOM 719 O O . SER A 1 88 ? 43.179 -0.454 -24.464 1.00 92.75 88 SER A O 1
ATOM 721 N N . GLN A 1 89 ? 44.560 -2.017 -23.634 1.00 91.06 89 GLN A N 1
ATOM 722 C CA . GLN A 1 89 ? 43.495 -2.760 -22.952 1.00 91.06 89 GLN A CA 1
ATOM 723 C C . GLN A 1 89 ? 42.630 -1.850 -22.060 1.00 91.06 89 GLN A C 1
ATOM 725 O O . GLN A 1 89 ? 41.406 -1.964 -22.046 1.00 91.06 89 GLN A O 1
ATOM 730 N N . THR A 1 90 ? 43.259 -0.913 -21.345 1.00 93.38 90 THR A N 1
ATOM 731 C CA . THR A 1 90 ? 42.559 0.073 -20.513 1.00 93.38 90 THR A CA 1
ATOM 732 C C . THR A 1 90 ? 41.707 1.018 -21.357 1.00 93.38 90 THR A C 1
ATOM 734 O O . THR A 1 90 ? 40.554 1.254 -21.015 1.00 93.38 90 THR A O 1
ATOM 737 N N . GLY A 1 91 ? 42.236 1.527 -22.474 1.00 90.88 91 GLY A N 1
ATOM 738 C CA . GLY A 1 91 ? 41.497 2.417 -23.371 1.00 90.88 91 GLY A CA 1
ATOM 739 C C . GLY A 1 91 ? 40.273 1.743 -23.994 1.00 90.88 91 GLY A C 1
ATOM 740 O O . GLY A 1 91 ? 39.187 2.320 -23.986 1.00 90.88 91 GLY A O 1
ATOM 741 N N . ALA A 1 92 ? 40.425 0.499 -24.456 1.00 90.31 92 ALA A N 1
ATOM 742 C CA . ALA A 1 92 ? 39.325 -0.297 -24.995 1.00 90.31 92 ALA A CA 1
ATOM 743 C C . ALA A 1 92 ? 38.233 -0.551 -23.939 1.00 90.31 92 ALA A C 1
ATOM 745 O O . ALA A 1 92 ? 37.047 -0.367 -24.215 1.00 90.31 92 ALA A O 1
ATOM 746 N N . ASN A 1 93 ? 38.626 -0.898 -22.708 1.00 92.12 93 ASN A N 1
ATOM 747 C CA . ASN A 1 93 ? 37.687 -1.107 -21.604 1.00 92.12 93 ASN A CA 1
ATOM 748 C C . ASN A 1 93 ? 36.943 0.186 -21.219 1.00 92.12 93 ASN A C 1
ATOM 750 O O . ASN A 1 93 ? 35.726 0.152 -21.014 1.00 92.12 93 ASN A O 1
ATOM 754 N N . SER A 1 94 ? 37.641 1.324 -21.142 1.00 92.19 94 SER A N 1
ATOM 755 C CA . SER A 1 94 ? 37.024 2.622 -20.839 1.00 92.19 94 SER A CA 1
ATOM 756 C C . SER A 1 94 ? 36.025 3.038 -21.917 1.00 92.19 94 SER A C 1
ATOM 758 O O . SER A 1 94 ? 34.912 3.442 -21.589 1.00 92.19 94 SER A O 1
ATOM 760 N N . LEU A 1 95 ? 36.372 2.874 -23.198 1.00 90.25 95 LEU A N 1
ATOM 761 C CA . LEU A 1 95 ? 35.469 3.173 -24.311 1.00 90.25 95 LEU A CA 1
ATOM 762 C C . LEU A 1 95 ? 34.239 2.255 -24.313 1.00 90.25 95 LEU A C 1
ATOM 764 O O . LEU A 1 95 ? 33.121 2.731 -24.493 1.00 90.25 95 LEU A O 1
ATOM 768 N N . ALA A 1 96 ? 34.426 0.955 -24.069 1.00 91.62 96 ALA A N 1
ATOM 769 C CA . ALA A 1 96 ? 33.318 0.009 -23.955 1.00 91.62 96 ALA A CA 1
ATOM 770 C C . ALA A 1 96 ? 32.388 0.361 -22.784 1.00 91.62 96 ALA A C 1
ATOM 772 O O . ALA A 1 96 ? 31.171 0.233 -22.900 1.00 91.62 96 ALA A O 1
ATOM 773 N N . THR A 1 97 ? 32.950 0.822 -21.665 1.00 93.38 97 THR A N 1
ATOM 774 C CA . THR A 1 97 ? 32.175 1.273 -20.501 1.00 93.38 97 THR A CA 1
ATOM 775 C C . THR A 1 97 ? 31.397 2.543 -20.821 1.00 93.38 97 THR A C 1
ATOM 777 O O . THR A 1 97 ? 30.199 2.582 -20.570 1.00 93.38 97 THR A O 1
ATOM 780 N N . LEU A 1 98 ? 32.032 3.540 -21.445 1.00 92.12 98 LEU A N 1
ATOM 781 C CA . LEU A 1 98 ? 31.363 4.770 -21.880 1.00 92.12 98 LEU A CA 1
ATOM 782 C C . LEU A 1 98 ? 30.246 4.482 -22.883 1.00 92.12 98 LEU A C 1
ATOM 784 O O . LEU A 1 98 ? 29.143 4.971 -22.706 1.00 92.12 98 LEU A O 1
ATOM 788 N N . SER A 1 99 ? 30.481 3.628 -23.881 1.00 91.50 99 SER A N 1
ATOM 789 C CA . SER A 1 99 ? 29.442 3.239 -24.841 1.00 91.50 99 SER A CA 1
ATOM 790 C C . SER A 1 99 ? 28.246 2.573 -24.156 1.00 91.50 99 SER A C 1
ATOM 792 O O . SER A 1 99 ? 27.107 2.902 -24.476 1.00 91.50 99 SER A O 1
ATOM 794 N N . LYS A 1 100 ? 28.488 1.680 -23.188 1.00 94.06 100 LYS A N 1
ATOM 795 C CA . LYS A 1 100 ? 27.414 1.062 -22.397 1.00 94.06 100 LYS A CA 1
ATOM 796 C C . LYS A 1 100 ? 26.673 2.084 -21.541 1.00 94.06 100 LYS A C 1
ATOM 798 O O . LYS A 1 100 ? 25.450 2.049 -21.511 1.00 94.06 100 LYS A O 1
ATOM 803 N N . LEU A 1 101 ? 27.398 2.982 -20.872 1.00 93.69 101 LEU A N 1
ATOM 804 C CA . LEU A 1 101 ? 26.804 4.061 -20.083 1.00 93.69 101 LEU A CA 1
ATOM 805 C C . LEU A 1 101 ? 25.962 4.985 -20.961 1.00 93.69 101 LEU A C 1
ATOM 807 O O . LEU A 1 101 ? 24.873 5.352 -20.553 1.00 93.69 101 LEU A O 1
ATOM 811 N N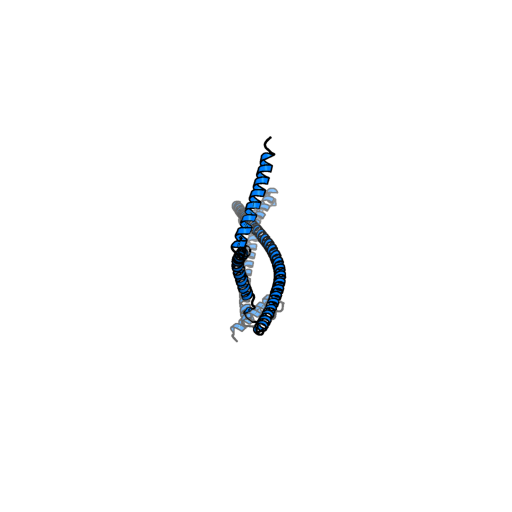 . GLY A 1 102 ? 26.419 5.309 -22.171 1.00 94.19 102 GLY A N 1
ATOM 812 C CA . GLY A 1 102 ? 25.691 6.184 -23.088 1.00 94.19 102 GLY A CA 1
ATOM 813 C C . GLY A 1 102 ? 24.367 5.572 -23.527 1.00 94.19 102 GLY A C 1
ATOM 814 O O . GLY A 1 102 ? 23.363 6.267 -23.569 1.00 94.19 102 GLY A O 1
ATOM 815 N N . VAL A 1 103 ? 24.346 4.258 -23.773 1.00 92.88 103 VAL A N 1
ATOM 816 C CA . VAL A 1 103 ? 23.105 3.522 -24.065 1.00 92.88 103 VAL A CA 1
ATOM 817 C C . VAL A 1 103 ? 22.196 3.455 -22.836 1.00 92.88 103 VAL A C 1
ATOM 819 O O . VAL A 1 103 ? 20.990 3.616 -22.969 1.00 92.88 103 VAL A O 1
ATOM 822 N N . LEU A 1 104 ? 22.756 3.213 -21.646 1.00 94.44 104 LEU A N 1
ATOM 823 C CA . LEU A 1 104 ? 21.976 3.094 -20.411 1.00 94.44 104 LEU A CA 1
ATOM 824 C C . LEU A 1 104 ? 21.333 4.424 -19.993 1.00 94.44 104 LEU A C 1
ATOM 826 O O . LEU A 1 104 ? 20.199 4.430 -19.532 1.00 94.44 104 LEU A O 1
ATOM 830 N N . LEU A 1 105 ? 22.064 5.525 -20.160 1.00 94.19 105 LEU A N 1
ATOM 831 C CA . LEU A 1 105 ? 21.638 6.887 -19.838 1.00 94.19 105 LEU A CA 1
ATOM 832 C C . LEU A 1 105 ? 20.898 7.576 -21.004 1.00 94.19 105 LEU A C 1
ATOM 834 O O . LEU A 1 105 ? 20.577 8.753 -20.897 1.00 94.19 105 LEU A O 1
ATOM 838 N N . ASP A 1 106 ? 20.673 6.872 -22.120 1.00 93.56 106 ASP A N 1
ATOM 839 C CA . ASP A 1 106 ? 20.056 7.392 -23.355 1.00 93.56 106 ASP A CA 1
ATOM 840 C C . ASP A 1 106 ? 20.670 8.719 -23.855 1.00 93.56 106 ASP A C 1
ATOM 842 O O . ASP A 1 106 ? 19.999 9.673 -24.261 1.00 93.56 106 ASP A O 1
ATOM 846 N N . VAL A 1 107 ? 22.001 8.798 -23.814 1.00 94.38 107 VAL A N 1
ATOM 847 C CA . VAL A 1 107 ? 22.745 10.007 -24.172 1.00 94.38 107 VAL A CA 1
ATOM 848 C C . VAL A 1 107 ? 22.950 10.084 -25.687 1.00 94.38 107 VAL A C 1
ATOM 850 O O . VAL A 1 107 ? 23.480 9.168 -26.317 1.00 94.38 107 VAL A O 1
ATOM 853 N N . ARG A 1 108 ? 22.588 11.228 -26.282 1.00 86.19 108 ARG A N 1
ATOM 854 C CA . ARG A 1 108 ? 22.664 11.453 -27.740 1.00 86.19 108 ARG A CA 1
ATOM 855 C C . ARG A 1 108 ? 24.066 11.779 -28.245 1.00 86.19 108 ARG A C 1
ATOM 857 O O . ARG A 1 108 ? 24.392 11.453 -29.385 1.00 86.19 108 ARG A O 1
ATOM 864 N N . ASP A 1 109 ? 24.878 12.446 -27.433 1.00 89.25 109 ASP A N 1
ATOM 865 C CA . ASP A 1 109 ? 26.222 12.886 -27.788 1.00 89.25 109 ASP A CA 1
ATOM 866 C C . ASP A 1 109 ? 27.249 12.437 -26.739 1.00 89.25 109 ASP A C 1
ATOM 868 O O . ASP A 1 109 ? 27.013 12.569 -25.542 1.00 89.25 109 ASP A O 1
ATOM 872 N N . PRO A 1 110 ? 28.430 11.938 -27.143 1.00 86.44 110 PRO A N 1
ATOM 873 C CA . PRO A 1 110 ? 29.420 11.416 -26.206 1.00 86.44 110 PRO A CA 1
ATOM 874 C C . PRO A 1 110 ? 30.193 12.525 -25.460 1.00 86.44 110 PRO A C 1
ATOM 876 O O . PRO A 1 110 ? 31.378 12.360 -25.166 1.00 86.44 110 PRO A O 1
ATOM 879 N N . SER A 1 111 ? 29.570 13.675 -25.185 1.00 93.62 111 SER A N 1
ATOM 880 C CA . SER A 1 111 ? 30.187 14.760 -24.425 1.00 93.62 111 SER A CA 1
ATOM 881 C C . SER A 1 111 ? 30.074 14.510 -22.923 1.00 93.62 111 SER A C 1
ATOM 883 O O . SER A 1 111 ? 29.070 14.002 -22.427 1.00 93.62 111 SER A O 1
ATOM 885 N N . ASN A 1 112 ? 31.099 14.909 -22.167 1.00 93.06 112 ASN A N 1
ATOM 886 C CA . ASN A 1 112 ? 31.080 14.785 -20.707 1.00 93.06 112 ASN A CA 1
ATOM 887 C C . ASN A 1 112 ? 29.880 15.501 -20.079 1.00 93.06 112 ASN A C 1
ATOM 889 O O . ASN A 1 112 ? 29.333 15.011 -19.101 1.00 93.06 112 ASN A O 1
ATOM 893 N N . THR A 1 113 ? 29.468 16.648 -20.626 1.00 95.06 113 THR A N 1
ATOM 894 C CA . THR A 1 113 ? 28.324 17.403 -20.107 1.00 95.06 113 THR A CA 1
ATOM 895 C C . THR A 1 113 ? 27.039 16.594 -20.213 1.00 95.06 113 THR A C 1
ATOM 897 O O . THR A 1 113 ? 26.307 16.529 -19.233 1.00 95.06 113 THR A O 1
ATOM 900 N N . SER A 1 114 ? 26.792 15.930 -21.342 1.00 94.75 114 SER A N 1
ATOM 901 C CA . SER A 1 114 ? 25.583 15.122 -21.514 1.00 94.75 114 SER A CA 1
ATOM 902 C C . SER A 1 114 ? 25.562 13.898 -20.600 1.00 94.75 114 SER A C 1
ATOM 904 O O . SER A 1 114 ? 24.521 13.597 -20.027 1.00 94.75 114 SER A O 1
ATOM 906 N N . TYR A 1 115 ? 26.713 13.251 -20.375 1.00 94.94 115 TYR A N 1
ATOM 907 C CA . TYR A 1 115 ? 26.823 12.198 -19.358 1.00 94.94 115 TYR A CA 1
ATOM 908 C C . TYR A 1 115 ? 26.545 12.717 -17.946 1.00 94.94 115 TYR A C 1
ATOM 910 O O . TYR A 1 115 ? 25.803 12.086 -17.205 1.00 94.94 115 TYR A O 1
ATOM 918 N N . LEU A 1 116 ? 27.129 13.859 -17.572 1.00 95.19 116 LEU A N 1
ATOM 919 C CA . LEU A 1 116 ? 26.947 14.434 -16.239 1.00 95.19 116 LEU A CA 1
ATOM 920 C C . LEU A 1 116 ? 25.500 14.867 -15.992 1.00 95.19 116 LEU A C 1
ATOM 922 O O . LEU A 1 116 ? 24.995 14.639 -14.901 1.00 95.19 116 LEU A O 1
ATOM 926 N N . LEU A 1 117 ? 24.837 15.455 -16.991 1.00 95.50 117 LEU A N 1
ATOM 927 C CA . LEU A 1 117 ? 23.426 15.827 -16.888 1.00 95.50 117 LEU A CA 1
ATOM 928 C C . LEU A 1 117 ? 22.533 14.592 -16.760 1.00 95.50 117 LEU A C 1
ATOM 930 O O . LEU A 1 117 ? 21.732 14.538 -15.841 1.00 95.50 117 LEU A O 1
ATOM 934 N N . ALA A 1 118 ? 22.725 13.571 -17.600 1.00 95.81 118 ALA A N 1
ATOM 935 C CA . ALA A 1 118 ? 21.923 12.352 -17.509 1.00 95.81 118 ALA A CA 1
ATOM 936 C C . ALA A 1 118 ? 22.153 11.591 -16.191 1.00 95.81 118 ALA A C 1
ATOM 938 O O . ALA A 1 118 ? 21.230 10.994 -15.648 1.00 95.81 118 ALA A O 1
ATOM 939 N N . MET A 1 119 ? 23.377 11.617 -15.652 1.00 94.88 119 MET A N 1
ATOM 940 C CA . MET A 1 119 ? 23.651 11.088 -14.313 1.00 94.88 119 MET A CA 1
ATOM 941 C C . MET A 1 119 ? 22.947 11.903 -13.225 1.00 94.88 119 MET A C 1
ATOM 943 O O . MET A 1 119 ? 22.355 11.303 -12.336 1.00 94.88 119 MET A O 1
ATOM 947 N N . GLN A 1 120 ? 22.970 13.237 -13.317 1.00 96.19 120 GLN A N 1
ATOM 948 C CA . GLN A 1 120 ? 22.256 14.106 -12.381 1.00 96.19 120 GLN A CA 1
ATOM 949 C C . GLN A 1 120 ? 20.746 13.856 -12.427 1.00 96.19 120 GLN A C 1
ATOM 951 O O . GLN A 1 120 ? 20.131 13.774 -11.375 1.00 96.19 120 GLN A O 1
ATOM 956 N N . ASP A 1 121 ? 20.161 13.683 -13.614 1.00 95.88 121 ASP A N 1
ATOM 957 C CA . ASP A 1 121 ? 18.733 13.380 -13.759 1.00 95.88 121 ASP A CA 1
ATOM 958 C C . ASP A 1 121 ? 18.371 12.065 -13.040 1.00 95.88 121 ASP A C 1
ATOM 960 O O . ASP A 1 121 ? 17.363 11.989 -12.338 1.00 95.88 121 ASP A O 1
ATOM 964 N N . VAL A 1 122 ? 19.220 11.036 -13.162 1.00 96.19 122 VAL A N 1
ATOM 965 C CA . VAL A 1 122 ? 19.040 9.754 -12.458 1.00 96.19 122 VAL A CA 1
ATOM 966 C C . VAL A 1 122 ? 19.217 9.905 -10.946 1.00 96.19 122 VAL A C 1
ATOM 968 O O . VAL A 1 122 ? 18.461 9.294 -10.191 1.00 96.19 122 VAL A O 1
ATOM 971 N N . ASP A 1 123 ? 20.191 10.696 -10.497 1.00 97.00 123 ASP A N 1
ATOM 972 C CA . ASP A 1 123 ? 20.403 10.971 -9.073 1.00 97.00 123 ASP A CA 1
ATOM 973 C C . ASP A 1 123 ? 19.215 11.753 -8.475 1.00 97.00 123 ASP A C 1
ATOM 975 O O . ASP A 1 123 ? 18.723 11.389 -7.406 1.00 97.00 123 ASP A O 1
ATOM 979 N N . ASP A 1 124 ? 18.694 12.756 -9.187 1.00 97.50 124 ASP A N 1
ATOM 980 C CA . ASP A 1 124 ? 17.511 13.528 -8.788 1.00 97.50 124 ASP A CA 1
ATOM 981 C C . ASP A 1 124 ? 16.266 12.628 -8.702 1.00 97.50 124 ASP A C 1
ATOM 983 O O . ASP A 1 124 ? 15.456 12.748 -7.780 1.00 97.50 124 ASP A O 1
ATOM 987 N N . ASP A 1 125 ? 16.087 11.714 -9.657 1.00 96.94 125 ASP A N 1
ATOM 988 C CA . ASP A 1 125 ? 14.981 10.756 -9.633 1.00 96.94 125 ASP A CA 1
ATOM 989 C C . ASP A 1 125 ? 15.137 9.728 -8.505 1.00 96.94 125 ASP A C 1
ATOM 991 O O . ASP A 1 125 ? 14.148 9.363 -7.865 1.00 96.94 125 ASP A O 1
ATOM 995 N N . LEU A 1 126 ? 16.365 9.300 -8.201 1.00 97.56 126 LEU A N 1
ATOM 996 C CA . LEU A 1 126 ? 16.649 8.442 -7.053 1.00 97.56 126 LEU A CA 1
ATOM 997 C C . LEU A 1 126 ? 16.301 9.141 -5.731 1.00 97.56 126 LEU A C 1
ATOM 999 O O . LEU A 1 126 ? 15.712 8.510 -4.850 1.00 97.56 126 LEU A O 1
ATOM 1003 N N . GLU A 1 127 ? 16.636 10.426 -5.597 1.00 97.69 127 GLU A N 1
ATOM 1004 C CA . GLU A 1 127 ? 16.299 11.226 -4.416 1.00 97.69 127 GLU A CA 1
ATOM 1005 C C . GLU A 1 127 ? 14.780 11.367 -4.262 1.00 97.69 127 GLU A C 1
ATOM 1007 O O . GLU A 1 127 ? 14.251 11.031 -3.201 1.00 97.69 127 GLU A O 1
ATOM 1012 N N . LYS A 1 128 ? 14.052 11.721 -5.332 1.00 97.88 128 LYS A N 1
ATOM 1013 C CA . LYS A 1 128 ? 12.575 11.791 -5.309 1.00 97.88 128 LYS A CA 1
ATOM 1014 C C . LYS A 1 128 ? 11.939 10.467 -4.894 1.00 97.88 128 LYS A C 1
ATOM 1016 O O . LYS A 1 128 ? 11.075 10.446 -4.022 1.00 97.88 128 LYS A O 1
ATOM 1021 N N . VAL A 1 129 ? 12.375 9.354 -5.488 1.00 98.25 129 VAL A N 1
ATOM 1022 C CA . VAL A 1 129 ? 11.852 8.020 -5.147 1.00 98.25 129 VAL A CA 1
ATOM 1023 C C . VAL A 1 129 ? 12.160 7.669 -3.689 1.00 98.25 129 VAL A C 1
ATOM 1025 O O . VAL A 1 129 ? 11.328 7.066 -3.009 1.00 98.25 129 VAL A O 1
ATOM 1028 N N . SER A 1 130 ? 13.333 8.057 -3.184 1.00 97.81 130 SER A N 1
ATOM 1029 C CA . SER A 1 130 ? 13.693 7.866 -1.778 1.00 97.81 130 SER A CA 1
ATOM 1030 C C . SER A 1 130 ? 12.799 8.683 -0.839 1.00 97.81 130 SER A C 1
ATOM 1032 O O . SER A 1 130 ? 12.326 8.145 0.164 1.00 97.81 130 SER A O 1
ATOM 1034 N N . GLU A 1 131 ? 12.541 9.953 -1.156 1.00 97.56 131 GLU A N 1
ATOM 1035 C CA . GLU A 1 131 ? 11.644 10.818 -0.378 1.00 97.56 131 GLU A CA 1
ATOM 1036 C C . GLU A 1 131 ? 10.204 10.282 -0.367 1.00 97.56 131 GLU A C 1
ATOM 1038 O O . GLU A 1 131 ? 9.570 10.216 0.691 1.00 97.56 131 GLU A O 1
ATOM 1043 N N . GLU A 1 132 ? 9.691 9.844 -1.520 1.00 97.56 132 GLU A N 1
ATOM 1044 C CA . GLU A 1 132 ? 8.363 9.229 -1.636 1.00 97.56 132 GLU A CA 1
ATOM 1045 C C . GLU A 1 132 ? 8.259 7.944 -0.803 1.00 97.56 132 GLU A C 1
ATOM 1047 O O . GLU A 1 132 ? 7.277 7.750 -0.078 1.00 97.56 132 GLU A O 1
ATOM 1052 N N . ALA A 1 133 ? 9.289 7.094 -0.840 1.00 97.44 133 ALA A N 1
ATOM 1053 C CA . ALA A 1 133 ? 9.340 5.869 -0.049 1.00 97.44 133 ALA A CA 1
ATOM 1054 C C . ALA A 1 133 ? 9.371 6.151 1.464 1.00 97.44 133 ALA A C 1
ATOM 1056 O O . ALA A 1 133 ? 8.717 5.448 2.243 1.00 97.44 133 ALA A O 1
ATOM 1057 N N . GLU A 1 134 ? 10.104 7.180 1.901 1.00 97.50 134 GLU A N 1
ATOM 1058 C CA . GLU A 1 134 ? 10.127 7.597 3.306 1.00 97.50 134 GLU A CA 1
ATOM 1059 C C . GLU A 1 134 ? 8.764 8.151 3.750 1.00 97.50 134 GLU A C 1
ATOM 1061 O O . GLU A 1 134 ? 8.251 7.767 4.809 1.00 97.50 134 GLU A O 1
ATOM 1066 N N . ALA A 1 135 ? 8.126 8.979 2.917 1.00 97.62 135 ALA A N 1
ATOM 1067 C CA . ALA A 1 135 ? 6.789 9.505 3.181 1.00 97.62 135 ALA A CA 1
ATOM 1068 C C . ALA A 1 135 ? 5.737 8.385 3.287 1.00 97.62 135 ALA A C 1
ATOM 1070 O O . ALA A 1 135 ? 4.919 8.387 4.216 1.00 97.62 135 ALA A O 1
ATOM 1071 N N . GLU A 1 136 ? 5.777 7.395 2.390 1.00 97.31 136 GLU A N 1
ATOM 1072 C CA . GLU A 1 136 ? 4.892 6.227 2.444 1.00 97.31 136 GLU A CA 1
ATOM 1073 C C . GLU A 1 136 ? 5.125 5.401 3.718 1.00 97.31 136 GLU A C 1
ATOM 1075 O O . GLU A 1 136 ? 4.168 5.013 4.399 1.00 97.31 136 GLU A O 1
ATOM 1080 N N . ALA A 1 137 ? 6.386 5.178 4.099 1.00 97.88 137 ALA A N 1
ATOM 1081 C CA . ALA A 1 137 ? 6.728 4.465 5.327 1.00 97.88 137 ALA A CA 1
ATOM 1082 C C . ALA A 1 137 ? 6.179 5.175 6.580 1.00 97.88 137 ALA A C 1
ATOM 1084 O O . ALA A 1 137 ? 5.660 4.525 7.502 1.00 97.88 137 ALA A O 1
ATOM 1085 N N . ASP A 1 138 ? 6.240 6.505 6.612 1.00 97.94 138 ASP A N 1
ATOM 1086 C CA . ASP A 1 138 ? 5.693 7.305 7.704 1.00 97.94 138 ASP A CA 1
ATOM 1087 C C . ASP A 1 138 ? 4.160 7.274 7.756 1.00 97.94 138 ASP A C 1
ATOM 1089 O O . ASP A 1 138 ? 3.579 7.147 8.846 1.00 97.94 138 ASP A O 1
ATOM 1093 N N . GLU A 1 139 ? 3.483 7.319 6.610 1.00 97.62 139 GLU A N 1
ATOM 1094 C CA . GLU A 1 139 ? 2.029 7.143 6.538 1.00 97.62 139 GLU A CA 1
ATOM 1095 C C . GLU A 1 139 ? 1.603 5.742 6.994 1.00 97.62 139 GLU A C 1
ATOM 1097 O O . GLU A 1 139 ? 0.710 5.609 7.841 1.00 97.62 139 GLU A O 1
ATOM 1102 N N . LEU A 1 140 ? 2.301 4.689 6.560 1.00 97.75 140 LEU A N 1
ATOM 1103 C CA . LEU A 1 140 ? 2.066 3.320 7.030 1.00 97.75 140 LEU A CA 1
ATOM 1104 C C . LEU A 1 140 ? 2.239 3.200 8.547 1.00 97.75 140 LEU A C 1
ATOM 1106 O O . LEU A 1 140 ? 1.450 2.533 9.230 1.00 97.75 140 LEU A O 1
ATOM 1110 N N . LYS A 1 141 ? 3.231 3.886 9.115 1.00 98.06 141 LYS A N 1
ATOM 1111 C CA . LYS A 1 141 ? 3.462 3.923 10.563 1.00 98.06 141 LYS A CA 1
ATOM 1112 C C . LYS A 1 141 ? 2.331 4.637 11.304 1.00 98.06 141 LYS A C 1
ATOM 1114 O O . LYS A 1 141 ? 1.898 4.154 12.359 1.00 98.06 141 LYS A O 1
ATOM 1119 N N . LYS A 1 142 ? 1.825 5.762 10.784 1.00 97.88 142 LYS A N 1
ATOM 1120 C CA . LYS A 1 142 ? 0.650 6.463 11.343 1.00 97.88 142 LYS A CA 1
ATOM 1121 C C . LYS A 1 142 ? -0.597 5.583 11.267 1.00 97.88 142 LYS A C 1
ATOM 1123 O O . LYS A 1 142 ? -1.296 5.427 12.275 1.00 97.88 142 LYS A O 1
ATOM 1128 N N . LEU A 1 143 ? -0.834 4.952 10.119 1.00 98.06 143 LEU A N 1
ATOM 1129 C CA . LEU A 1 143 ? -1.968 4.062 9.893 1.00 98.06 143 LEU A CA 1
ATOM 1130 C C . LEU A 1 143 ? -1.928 2.854 10.835 1.00 98.06 143 LEU A C 1
ATOM 1132 O O . LEU A 1 143 ? -2.927 2.547 11.482 1.00 98.06 143 LEU A O 1
ATOM 1136 N N . THR A 1 144 ? -0.758 2.239 11.012 1.00 97.81 144 THR A N 1
ATOM 1137 C CA . THR A 1 144 ? -0.559 1.109 11.933 1.00 97.81 144 THR A CA 1
ATOM 113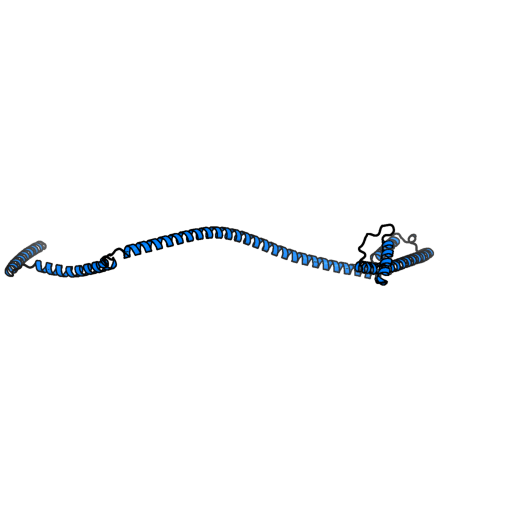8 C C . THR A 1 144 ? -0.868 1.493 13.383 1.00 97.81 144 THR A C 1
ATOM 1140 O O . THR A 1 144 ? -1.548 0.751 14.097 1.00 97.81 144 THR A O 1
ATOM 1143 N N . LYS A 1 145 ? -0.428 2.679 13.833 1.00 98.00 145 LYS A N 1
ATOM 1144 C CA . LYS A 1 145 ? -0.762 3.196 15.174 1.00 98.00 145 LYS A CA 1
ATOM 1145 C C . LYS A 1 145 ? -2.269 3.408 15.340 1.00 98.00 145 LYS A C 1
ATOM 1147 O O . LYS A 1 145 ? -2.825 3.043 16.377 1.00 98.00 145 LYS A O 1
ATOM 1152 N N . SER A 1 146 ? -2.924 3.979 14.328 1.00 97.88 146 SER A N 1
ATOM 1153 C CA . SER A 1 146 ? -4.377 4.182 14.321 1.00 97.88 146 SER A CA 1
ATOM 1154 C C . SER A 1 146 ? -5.127 2.849 14.380 1.00 97.88 146 SER A C 1
ATOM 1156 O O . SER A 1 146 ? -5.973 2.655 15.253 1.00 97.88 146 SER A O 1
ATOM 1158 N N . TYR A 1 147 ? -4.742 1.890 13.535 1.00 98.06 147 TYR A N 1
ATOM 1159 C CA . TYR A 1 147 ? -5.294 0.538 13.523 1.00 98.06 147 TYR A CA 1
ATOM 1160 C C . TYR A 1 147 ? -5.180 -0.134 14.893 1.00 98.06 147 TYR A C 1
ATOM 1162 O O . TYR A 1 147 ? -6.168 -0.653 15.410 1.00 98.06 147 TYR A O 1
ATOM 1170 N N . HIS A 1 148 ? -4.010 -0.063 15.535 1.00 98.12 148 HIS A N 1
ATOM 1171 C CA . HIS A 1 148 ? -3.821 -0.649 16.861 1.00 98.12 148 HIS A CA 1
ATOM 1172 C C . HIS A 1 148 ? -4.731 -0.001 17.918 1.00 98.12 148 HIS A C 1
ATOM 1174 O O . HIS A 1 148 ? -5.310 -0.703 18.749 1.00 98.12 148 HIS A O 1
ATOM 1180 N N . LYS A 1 149 ? -4.913 1.325 17.866 1.00 97.81 149 LYS A N 1
ATOM 1181 C CA . LYS A 1 149 ? -5.833 2.048 18.758 1.00 97.81 149 LYS A CA 1
ATOM 1182 C C . LYS A 1 149 ? -7.283 1.602 18.554 1.00 97.81 149 LYS A C 1
ATOM 1184 O O . LYS A 1 149 ? -7.972 1.322 19.534 1.00 97.81 149 LYS A O 1
ATOM 1189 N N . VAL A 1 150 ? -7.732 1.506 17.302 1.00 97.75 150 VAL A N 1
ATOM 1190 C CA . VAL A 1 150 ? -9.084 1.032 16.968 1.00 97.75 150 VAL A CA 1
ATOM 1191 C C . VAL A 1 150 ? -9.269 -0.412 17.425 1.00 97.75 150 VAL A C 1
ATOM 1193 O O . VAL A 1 150 ? -10.258 -0.719 18.081 1.00 97.75 150 VAL A O 1
ATOM 1196 N N . LEU A 1 151 ? -8.291 -1.284 17.185 1.00 98.00 151 LEU A N 1
ATOM 1197 C CA . LEU A 1 151 ? -8.338 -2.679 17.616 1.00 98.00 151 LEU A CA 1
ATOM 1198 C C . LEU A 1 151 ? -8.461 -2.806 19.143 1.00 98.00 151 LEU A C 1
ATOM 1200 O O . LEU A 1 151 ? -9.264 -3.596 19.641 1.00 98.00 151 LEU A O 1
ATOM 1204 N N . GLN A 1 152 ? -7.711 -2.005 19.905 1.00 97.75 152 GLN A N 1
ATOM 1205 C CA . GLN A 1 152 ? -7.839 -1.956 21.365 1.00 97.75 152 GLN A CA 1
ATOM 1206 C C . GLN A 1 152 ? -9.237 -1.501 21.810 1.00 97.75 152 GLN A C 1
ATOM 1208 O O . GLN A 1 152 ? -9.795 -2.083 22.742 1.00 97.75 152 GLN A O 1
ATOM 1213 N N . GLN A 1 153 ? -9.816 -0.501 21.139 1.00 97.06 153 GLN A N 1
ATOM 1214 C CA . GLN A 1 153 ? -11.181 -0.039 21.408 1.00 97.06 153 GLN A CA 1
ATOM 1215 C C . GLN A 1 153 ? -12.228 -1.099 21.054 1.00 97.06 153 GLN A C 1
ATOM 1217 O O . GLN A 1 153 ? -13.134 -1.343 21.843 1.00 97.06 153 GLN A O 1
ATOM 1222 N N . CYS A 1 154 ? -12.096 -1.787 19.922 1.00 97.12 154 CYS A N 1
ATOM 1223 C CA . CYS A 1 154 ? -12.977 -2.898 19.566 1.00 97.12 154 CYS A CA 1
ATOM 1224 C C . CYS A 1 154 ? -12.916 -4.010 20.619 1.00 97.12 154 CYS A C 1
ATOM 1226 O O . CYS A 1 154 ? -13.954 -4.493 21.062 1.00 97.12 154 CYS A O 1
ATOM 1228 N N . ASN A 1 155 ? -11.717 -4.360 21.089 1.00 97.25 155 ASN A N 1
ATOM 1229 C CA . ASN A 1 155 ? -11.547 -5.366 22.135 1.00 97.25 155 ASN A CA 1
ATOM 1230 C C . ASN A 1 155 ? -12.149 -4.932 23.481 1.00 97.25 155 ASN A C 1
ATOM 1232 O O . ASN A 1 155 ? -12.713 -5.762 24.196 1.00 97.25 155 ASN A O 1
ATOM 1236 N N . SER A 1 156 ? -12.047 -3.652 23.856 1.00 96.69 156 SER A N 1
ATOM 1237 C CA . SER A 1 156 ? -12.676 -3.155 25.086 1.00 96.69 156 SER A CA 1
ATOM 1238 C C . SER A 1 156 ? -14.200 -3.118 24.964 1.00 96.69 156 SER A C 1
ATOM 1240 O O . SER A 1 156 ? -14.887 -3.571 25.879 1.00 96.69 156 SER A O 1
ATOM 1242 N N . LEU A 1 157 ? -14.731 -2.677 23.820 1.00 97.25 157 LEU A N 1
ATOM 1243 C CA . LEU A 1 157 ? -16.165 -2.698 23.526 1.00 97.25 157 LEU A CA 1
ATOM 1244 C C . LEU A 1 157 ? -16.717 -4.123 23.512 1.00 97.25 157 LEU A C 1
ATOM 1246 O O . LEU A 1 157 ? -17.786 -4.351 24.068 1.00 97.25 157 LEU A O 1
ATOM 1250 N N . GLN A 1 158 ? -15.980 -5.086 22.957 1.00 97.44 158 GLN A N 1
ATOM 1251 C CA . GLN A 1 158 ? -16.373 -6.494 22.968 1.00 97.44 158 GLN A CA 1
ATOM 1252 C C . GLN A 1 158 ? -16.501 -7.024 24.402 1.00 97.44 158 GLN A C 1
ATOM 1254 O O . GLN A 1 158 ? -17.521 -7.613 24.751 1.00 97.44 158 GLN A O 1
ATOM 1259 N N . LYS A 1 159 ? -15.527 -6.728 25.274 1.00 96.88 159 LYS A N 1
ATOM 1260 C CA . LYS A 1 159 ? -15.609 -7.093 26.700 1.00 96.88 159 LYS A CA 1
ATOM 1261 C C . LYS A 1 159 ? -16.811 -6.450 27.391 1.00 96.88 159 LYS A C 1
ATOM 1263 O O . LYS A 1 159 ? -17.502 -7.113 28.161 1.00 96.88 159 LYS A O 1
ATOM 1268 N N . VAL A 1 160 ? -17.069 -5.168 27.126 1.00 96.94 160 VAL A N 1
ATOM 1269 C CA . VAL A 1 160 ? -18.232 -4.460 27.685 1.00 96.94 160 VAL A CA 1
ATOM 1270 C C . VAL A 1 160 ? -19.537 -5.080 27.186 1.00 96.94 160 VAL A C 1
ATOM 1272 O O . VAL A 1 160 ? -20.453 -5.272 27.983 1.00 96.94 160 VAL A O 1
ATOM 1275 N N . LEU A 1 161 ? -19.614 -5.438 25.904 1.00 97.19 161 LEU A N 1
ATOM 1276 C CA . LEU A 1 161 ? -20.773 -6.098 25.310 1.00 97.19 161 LEU A CA 1
ATOM 1277 C C . LEU A 1 161 ? -21.040 -7.456 25.966 1.00 97.19 161 LEU A C 1
ATOM 1279 O O . LEU A 1 161 ? -22.188 -7.758 26.282 1.00 97.19 161 LEU A O 1
ATOM 1283 N N . ASP A 1 162 ? -20.003 -8.254 26.204 1.00 97.06 162 ASP A N 1
ATOM 1284 C CA . ASP A 1 162 ? -20.146 -9.571 26.830 1.00 97.06 162 ASP A CA 1
ATOM 1285 C C . ASP A 1 162 ? -20.608 -9.455 28.293 1.00 97.06 162 ASP A C 1
ATOM 1287 O O . ASP A 1 162 ? -21.513 -10.176 28.718 1.00 97.06 162 ASP A O 1
ATOM 1291 N N . VAL A 1 163 ? -20.086 -8.476 29.043 1.00 96.75 163 VAL A N 1
ATOM 1292 C CA . VAL A 1 163 ? -20.566 -8.167 30.403 1.00 96.75 163 VAL A CA 1
ATOM 1293 C C . VAL A 1 163 ? -22.014 -7.669 30.386 1.00 96.75 163 VAL A C 1
ATOM 1295 O O . VAL A 1 163 ? -22.816 -8.082 31.224 1.00 96.75 163 VAL A O 1
ATOM 1298 N N . ALA A 1 164 ? -22.370 -6.795 29.442 1.00 96.19 164 ALA A N 1
ATOM 1299 C CA . ALA A 1 164 ? -23.732 -6.285 29.307 1.00 96.19 164 ALA A CA 1
ATOM 1300 C C . ALA A 1 164 ? -24.722 -7.402 28.950 1.00 96.19 164 ALA A C 1
ATOM 1302 O O . ALA A 1 164 ? -25.810 -7.448 29.519 1.00 96.19 164 ALA A O 1
ATOM 1303 N N . LYS A 1 165 ? -24.334 -8.340 28.075 1.00 96.25 165 LYS A N 1
ATOM 1304 C CA . LYS A 1 165 ? -25.127 -9.538 27.762 1.00 96.25 165 LYS A CA 1
ATOM 1305 C C . LYS A 1 165 ? -25.333 -10.411 28.998 1.00 96.25 165 LYS A C 1
ATOM 1307 O O . LYS A 1 165 ? -26.468 -10.792 29.268 1.00 96.25 165 LYS A O 1
ATOM 1312 N N . ALA A 1 166 ? -24.277 -10.680 29.769 1.00 95.19 166 ALA A N 1
ATOM 1313 C CA . ALA A 1 166 ? -24.383 -11.464 31.001 1.00 95.19 166 ALA A CA 1
ATOM 1314 C C . ALA A 1 166 ? -25.340 -10.807 32.013 1.00 95.19 166 ALA A C 1
ATOM 1316 O O . ALA A 1 166 ? -26.264 -11.459 32.502 1.00 95.19 166 ALA A O 1
ATOM 1317 N N . LYS A 1 167 ? -25.201 -9.494 32.245 1.00 94.81 167 LYS A N 1
ATOM 1318 C CA . LYS A 1 167 ? -26.120 -8.739 33.112 1.00 94.81 167 LYS A CA 1
ATOM 1319 C C . LYS A 1 167 ? -27.555 -8.752 32.597 1.00 94.81 167 LYS A C 1
ATOM 1321 O O . LYS A 1 167 ? -28.462 -9.016 33.368 1.00 94.81 167 LYS A O 1
ATOM 1326 N N . ALA A 1 168 ? -27.770 -8.548 31.298 1.00 94.56 168 ALA A N 1
ATOM 1327 C CA . ALA A 1 168 ? -29.108 -8.594 30.716 1.00 94.56 168 ALA A CA 1
ATOM 1328 C C . ALA A 1 168 ? -29.774 -9.969 30.904 1.00 94.56 168 ALA A C 1
ATOM 1330 O O . ALA A 1 168 ? -30.975 -10.036 31.165 1.00 94.56 168 ALA A O 1
ATOM 1331 N N . THR A 1 169 ? -29.009 -11.066 30.812 1.00 93.25 169 THR A N 1
ATOM 1332 C CA . THR A 1 169 ? -29.541 -12.409 31.094 1.00 93.25 169 THR A CA 1
ATOM 1333 C C . THR A 1 169 ? -29.885 -12.609 32.570 1.00 93.25 169 THR A C 1
ATOM 1335 O O . THR A 1 169 ? -30.938 -13.169 32.868 1.00 93.25 169 THR A O 1
ATOM 1338 N N . GLU A 1 170 ? -29.053 -12.116 33.490 1.00 93.31 170 GLU A N 1
ATOM 1339 C CA . GLU A 1 170 ? -29.312 -12.171 34.935 1.00 93.31 170 GLU A CA 1
ATOM 1340 C C . GLU A 1 170 ? -30.534 -11.322 35.320 1.00 93.31 170 GLU A C 1
ATOM 1342 O O . GLU A 1 170 ? -31.458 -11.814 35.975 1.00 93.31 170 GLU A O 1
ATOM 1347 N N . ASP A 1 171 ? -30.591 -10.081 34.836 1.00 93.25 171 ASP A N 1
ATOM 1348 C CA . ASP A 1 171 ? -31.697 -9.151 35.061 1.00 93.25 171 ASP A CA 1
ATOM 1349 C C . ASP A 1 171 ? -33.007 -9.687 34.476 1.00 93.25 171 ASP A C 1
ATOM 1351 O O . ASP A 1 171 ? -34.055 -9.572 35.109 1.00 93.25 171 ASP A O 1
ATOM 1355 N N . SER A 1 172 ? -32.973 -10.321 33.299 1.00 91.69 172 SER A N 1
ATOM 1356 C CA . SER A 1 172 ? -34.151 -10.965 32.705 1.00 91.69 172 SER A CA 1
ATOM 1357 C C . SER A 1 172 ? -34.690 -12.092 33.593 1.00 91.69 172 SER A C 1
ATOM 1359 O O . SER A 1 172 ? -35.898 -12.156 33.843 1.00 91.69 172 SER A O 1
ATOM 1361 N N . GLN A 1 173 ? -33.809 -12.939 34.136 1.00 91.00 173 GLN A N 1
ATOM 1362 C CA . GLN A 1 173 ? -34.203 -14.011 35.054 1.00 91.00 173 GLN A CA 1
ATOM 1363 C C . GLN A 1 173 ? -34.759 -13.464 36.376 1.00 91.00 173 GLN A C 1
ATOM 1365 O O . GLN A 1 173 ? -35.771 -13.962 36.877 1.00 91.00 173 GLN A O 1
ATOM 1370 N N . LEU A 1 174 ? -34.123 -12.436 36.947 1.00 92.88 174 LEU A N 1
ATOM 1371 C CA . LEU A 1 174 ? -34.597 -11.778 38.166 1.00 92.88 174 LEU A CA 1
ATOM 1372 C C . LEU A 1 174 ? -35.941 -11.080 37.957 1.00 92.88 174 LEU A C 1
ATOM 1374 O O . LEU A 1 174 ? -36.838 -11.223 38.790 1.00 92.88 174 LEU A O 1
ATOM 1378 N N . ASN A 1 175 ? -36.103 -10.363 36.847 1.00 91.56 175 ASN A N 1
ATOM 1379 C CA . ASN A 1 175 ? -37.351 -9.683 36.517 1.00 91.56 175 ASN A CA 1
ATOM 1380 C C . ASN A 1 175 ? -38.488 -10.679 36.301 1.00 91.56 175 ASN A C 1
ATOM 1382 O O . ASN A 1 175 ? -39.562 -10.460 36.847 1.00 91.56 175 ASN A O 1
ATOM 1386 N N . SER A 1 176 ? -38.246 -11.806 35.626 1.00 92.88 176 SER A N 1
ATOM 1387 C CA . SER A 1 176 ? -39.257 -12.863 35.478 1.00 92.88 176 SER A CA 1
ATOM 1388 C C . SER A 1 176 ? -39.716 -13.425 36.834 1.00 92.88 176 SER A C 1
ATOM 1390 O O . SER A 1 176 ? -40.916 -13.589 37.069 1.00 92.88 176 SER A O 1
ATOM 1392 N N . LYS A 1 177 ? -38.788 -13.650 37.778 1.00 92.75 177 LYS A N 1
ATOM 1393 C CA . LYS A 1 177 ? -39.134 -14.078 39.148 1.00 92.75 177 LYS A CA 1
ATOM 1394 C C . LYS A 1 177 ? -39.969 -13.026 39.880 1.00 92.75 177 LYS A C 1
ATOM 1396 O O . LYS A 1 177 ? -41.002 -13.362 40.456 1.00 92.75 177 LYS A O 1
ATOM 1401 N N . ARG A 1 178 ? -39.543 -11.759 39.832 1.00 92.62 178 ARG A N 1
ATOM 1402 C CA . ARG A 1 178 ? -40.264 -10.631 40.448 1.00 92.62 178 ARG A CA 1
ATOM 1403 C C . ARG A 1 178 ? -41.648 -10.435 39.843 1.00 92.62 178 ARG A C 1
ATOM 1405 O O . ARG A 1 178 ? -42.592 -10.130 40.566 1.00 92.62 178 ARG A O 1
ATOM 1412 N N . GLU A 1 179 ? -41.782 -10.623 38.536 1.00 93.00 179 GLU A N 1
ATOM 1413 C CA . GLU A 1 179 ? -43.054 -10.540 37.823 1.00 93.00 179 GLU A CA 1
ATOM 1414 C C . GLU A 1 179 ? -44.013 -11.644 38.285 1.00 93.00 179 GLU A C 1
ATOM 1416 O O . GLU A 1 179 ? -45.177 -11.365 38.589 1.00 93.00 179 GLU A O 1
ATOM 1421 N N . HIS A 1 180 ? -43.519 -12.876 38.442 1.00 93.31 180 HIS A N 1
ATOM 1422 C CA . HIS A 1 180 ? -44.314 -13.978 38.981 1.00 93.31 180 HIS A CA 1
ATOM 1423 C C . HIS A 1 180 ? -44.757 -13.718 40.430 1.00 93.31 180 HIS A C 1
ATOM 1425 O O . HIS A 1 180 ? -45.935 -13.873 40.756 1.00 93.31 180 HIS A O 1
ATOM 1431 N N . GLU A 1 181 ? -43.842 -13.259 41.288 1.00 95.44 181 GLU A N 1
ATOM 1432 C CA . GLU A 1 181 ? -44.140 -12.915 42.684 1.00 95.44 181 GLU A CA 1
ATOM 1433 C C . GLU A 1 181 ? -45.158 -11.771 42.788 1.00 95.44 181 GLU A C 1
ATOM 1435 O O . GLU A 1 181 ? -46.137 -11.863 43.530 1.00 95.44 181 GLU A O 1
ATOM 1440 N N . THR A 1 182 ? -44.991 -10.726 41.977 1.00 94.62 182 THR A N 1
ATOM 1441 C CA . THR A 1 182 ? -45.937 -9.605 41.897 1.00 94.62 182 THR A CA 1
ATOM 1442 C C . THR A 1 182 ? -47.318 -10.090 41.463 1.00 94.62 182 THR A C 1
ATOM 1444 O O . THR A 1 182 ? -48.329 -9.723 42.064 1.00 94.62 182 THR A O 1
ATOM 1447 N N . THR A 1 183 ? -47.378 -10.968 40.460 1.00 96.44 183 THR A N 1
ATOM 1448 C CA . THR A 1 183 ? -48.637 -11.554 39.978 1.00 96.44 183 THR A CA 1
ATOM 1449 C C . THR A 1 183 ? -49.325 -12.374 41.072 1.00 96.44 183 THR A C 1
ATOM 1451 O O . THR A 1 183 ? -50.534 -12.235 41.282 1.00 96.44 183 THR A O 1
ATOM 1454 N N . PHE A 1 184 ? -48.561 -13.173 41.823 1.00 96.88 184 PHE A N 1
ATOM 1455 C CA . PHE A 1 184 ? -49.064 -13.937 42.964 1.00 96.88 184 PHE A CA 1
ATOM 1456 C C . PHE A 1 184 ? -49.627 -13.027 44.068 1.00 96.88 184 PHE A C 1
ATOM 1458 O O . PHE A 1 184 ? -50.746 -13.244 44.545 1.00 96.88 184 PHE A O 1
ATOM 1465 N N . LEU A 1 185 ? -48.897 -11.972 44.445 1.00 96.50 185 LEU A N 1
ATOM 1466 C CA . LEU A 1 185 ? -49.342 -11.008 45.456 1.00 96.50 185 LEU A CA 1
ATOM 1467 C C . LEU A 1 185 ? -50.615 -10.269 45.024 1.00 96.50 185 LEU A C 1
ATOM 1469 O O . LEU A 1 185 ? -51.549 -10.159 45.820 1.00 96.50 185 LEU A O 1
ATOM 1473 N N . LEU A 1 186 ? -50.709 -9.848 43.760 1.00 96.50 186 LEU A N 1
ATOM 1474 C CA . LEU A 1 186 ? -51.919 -9.229 43.202 1.00 96.50 186 LEU A CA 1
ATOM 1475 C C . LEU A 1 186 ? -53.123 -10.182 43.227 1.00 96.50 186 LEU A C 1
ATOM 1477 O O . LEU A 1 186 ? -54.260 -9.766 43.474 1.00 96.50 186 LEU A O 1
ATOM 1481 N N . GLN A 1 187 ? -52.906 -11.475 42.982 1.00 96.31 187 GLN A N 1
ATOM 1482 C CA . GLN A 1 187 ? -53.971 -12.473 43.070 1.00 96.31 187 GLN A CA 1
ATOM 1483 C C . GLN A 1 187 ? -54.451 -12.657 44.517 1.00 96.31 187 GLN A C 1
ATOM 1485 O O . GLN A 1 187 ? -55.660 -12.735 44.760 1.00 96.31 187 GLN A O 1
ATOM 1490 N N . LYS A 1 188 ? -53.521 -12.658 45.477 1.00 96.81 188 LYS A N 1
ATOM 1491 C CA . LYS A 1 188 ? -53.808 -12.735 46.914 1.00 96.81 188 LYS A CA 1
ATOM 1492 C C . LYS A 1 188 ? -54.566 -11.500 47.412 1.00 96.81 188 LYS A C 1
ATOM 1494 O O . LYS A 1 188 ? -55.575 -11.650 48.097 1.00 96.81 188 LYS A O 1
ATOM 1499 N N . GLU A 1 189 ? -54.160 -10.303 46.989 1.00 96.38 189 GLU A N 1
ATOM 1500 C CA . GLU A 1 189 ? -54.865 -9.043 47.268 1.00 96.38 189 GLU A CA 1
ATOM 1501 C C . GLU A 1 189 ? -56.317 -9.098 46.771 1.00 96.38 189 GLU A C 1
ATOM 1503 O O . GLU A 1 189 ? -57.253 -8.826 47.526 1.00 96.38 189 GLU A O 1
ATOM 1508 N N . LYS A 1 190 ? -56.535 -9.532 45.520 1.00 96.81 190 LYS A N 1
ATOM 1509 C CA . LYS A 1 190 ? -57.888 -9.723 44.969 1.00 96.81 190 LYS A CA 1
ATOM 1510 C C . LYS A 1 190 ? -58.706 -10.727 45.785 1.00 96.81 190 LYS A C 1
ATOM 1512 O O . LYS A 1 190 ? -59.910 -10.521 45.948 1.00 96.81 190 LYS A O 1
ATOM 1517 N N . GLY A 1 191 ? -58.080 -11.797 46.278 1.00 96.25 191 GLY A N 1
ATOM 1518 C CA . GLY A 1 191 ? -58.700 -12.777 47.173 1.00 96.25 191 GLY A CA 1
ATOM 1519 C C . GLY A 1 191 ? -59.157 -12.145 48.487 1.00 96.25 191 GLY A C 1
ATOM 1520 O O . GLY A 1 191 ? -60.349 -12.165 48.794 1.00 96.25 191 GLY A O 1
ATOM 1521 N N . TYR A 1 192 ? -58.242 -11.485 49.198 1.00 96.44 192 TYR A N 1
ATOM 1522 C CA . TYR A 1 192 ? -58.542 -10.801 50.458 1.00 96.44 192 TYR A CA 1
ATOM 1523 C C . TYR A 1 192 ? -59.597 -9.714 50.308 1.00 96.44 192 TYR A C 1
ATOM 1525 O O . TYR A 1 192 ? -60.494 -9.607 51.137 1.00 96.44 192 TYR A O 1
ATOM 1533 N N . LYS A 1 193 ? -59.575 -8.961 49.209 1.00 97.00 193 LYS A N 1
ATOM 1534 C CA . LYS A 1 193 ? -60.593 -7.945 48.930 1.00 97.00 193 LYS A CA 1
ATOM 1535 C C . LYS A 1 193 ? -61.987 -8.548 48.746 1.00 97.00 193 LYS A C 1
ATOM 1537 O O . LYS A 1 193 ? -62.974 -7.946 49.162 1.00 97.00 193 LYS A O 1
ATOM 1542 N N . LYS A 1 194 ? -62.096 -9.728 48.123 1.00 96.00 194 LYS A N 1
ATOM 1543 C CA . LYS A 1 194 ? -63.375 -10.455 48.017 1.00 96.00 194 LYS A CA 1
ATOM 1544 C C . LYS A 1 194 ? -63.847 -10.948 49.382 1.00 96.00 194 LYS A C 1
ATOM 1546 O O . LYS A 1 194 ? -65.035 -10.859 49.677 1.00 96.00 194 LYS A O 1
ATOM 1551 N N . GLU A 1 195 ? -62.931 -11.447 50.202 1.00 95.81 195 GLU A N 1
ATOM 1552 C CA . GLU A 1 195 ? -63.242 -11.974 51.529 1.00 95.81 195 GLU A CA 1
ATOM 1553 C C . GLU A 1 195 ? -63.640 -10.872 52.516 1.00 95.81 195 GLU A C 1
ATOM 1555 O O . GLU A 1 195 ? -64.662 -11.008 53.185 1.00 95.81 195 GLU A O 1
ATOM 1560 N N . MET A 1 196 ? -62.937 -9.735 52.508 1.00 93.06 196 MET A N 1
ATOM 1561 C CA . MET A 1 196 ? -63.343 -8.523 53.227 1.00 93.06 196 MET A CA 1
ATOM 1562 C C . MET A 1 196 ? -64.754 -8.095 52.832 1.00 93.06 196 MET A C 1
ATOM 1564 O O . MET A 1 196 ? -65.600 -7.949 53.704 1.00 93.06 196 MET A O 1
ATOM 1568 N N . LYS A 1 197 ? -65.052 -7.991 51.529 1.00 94.50 197 LYS A N 1
ATOM 1569 C CA . LYS A 1 197 ? -66.409 -7.655 51.063 1.00 94.50 197 LYS A CA 1
ATOM 1570 C C . LYS A 1 197 ? -67.457 -8.657 51.549 1.00 94.50 197 LYS A C 1
ATOM 1572 O O . LYS A 1 197 ? -68.558 -8.265 51.918 1.00 94.50 197 LYS A O 1
ATOM 1577 N N . LYS A 1 198 ? -67.137 -9.955 51.556 1.00 93.81 198 LYS A N 1
ATOM 1578 C CA . LYS A 1 198 ? -68.039 -10.994 52.074 1.00 93.81 198 LYS A CA 1
ATOM 1579 C C . LYS A 1 198 ? -68.295 -10.805 53.571 1.00 93.81 198 LYS A C 1
ATOM 1581 O O . LYS A 1 198 ? -69.450 -10.862 53.985 1.00 93.81 198 LYS A O 1
ATOM 1586 N N . MET A 1 199 ? -67.246 -10.560 54.357 1.00 91.12 199 MET A N 1
ATOM 1587 C CA . MET A 1 199 ? -67.366 -10.294 55.791 1.00 91.12 199 MET A CA 1
ATOM 1588 C C . MET A 1 199 ? -68.124 -8.994 56.071 1.00 91.12 199 MET A C 1
ATOM 1590 O O . MET A 1 199 ? -68.977 -8.987 56.944 1.00 91.12 199 MET A O 1
ATOM 1594 N N . GLU A 1 200 ? -67.895 -7.922 55.310 1.00 88.75 200 GLU A N 1
ATOM 1595 C CA . GLU A 1 200 ? -68.643 -6.660 55.418 1.00 88.75 200 GLU A CA 1
ATOM 1596 C C . GLU A 1 200 ? -70.138 -6.856 55.140 1.00 88.75 200 GLU A C 1
ATOM 1598 O O . GLU A 1 200 ? -70.982 -6.314 55.857 1.00 88.75 200 GLU A O 1
ATOM 1603 N N . VAL A 1 201 ? -70.485 -7.662 54.130 1.00 89.06 201 VAL A N 1
ATOM 1604 C CA . VAL A 1 201 ? -71.881 -8.021 53.838 1.00 89.06 201 VAL A CA 1
ATOM 1605 C C . VAL A 1 201 ? -72.480 -8.838 54.981 1.00 89.06 201 VAL A C 1
ATOM 1607 O O . VAL A 1 201 ? -73.575 -8.513 55.437 1.00 89.06 201 VAL A O 1
ATOM 1610 N N . GLN A 1 202 ? -71.772 -9.855 55.483 1.00 87.81 202 GLN A N 1
ATOM 1611 C CA . GLN A 1 202 ? -72.220 -10.639 56.643 1.00 87.81 202 GLN A CA 1
ATOM 1612 C C . GLN A 1 202 ? -72.405 -9.752 57.879 1.00 87.81 202 GLN A C 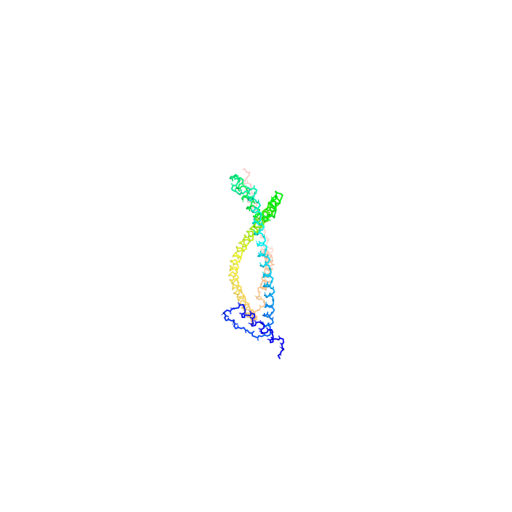1
ATOM 1614 O O . GLN A 1 202 ? -73.431 -9.826 58.552 1.00 87.81 202 GLN A O 1
ATOM 1619 N N . PHE A 1 203 ? -71.457 -8.856 58.140 1.00 80.88 203 PHE A N 1
ATOM 1620 C CA . PHE A 1 203 ? -71.511 -7.901 59.238 1.00 80.88 203 PHE A CA 1
ATOM 1621 C C . PHE A 1 203 ? -72.713 -6.962 59.107 1.00 80.88 203 PHE A C 1
ATOM 1623 O O . PHE A 1 203 ? -73.445 -6.771 60.070 1.00 80.88 203 PHE A O 1
ATOM 1630 N N . SER A 1 204 ? -72.984 -6.457 57.901 1.00 78.25 204 SER A N 1
ATOM 1631 C CA . SER A 1 204 ? -74.143 -5.596 57.622 1.00 78.25 204 SER A CA 1
ATOM 1632 C C . SER A 1 204 ? -75.485 -6.334 57.740 1.00 78.25 204 SER A C 1
ATOM 1634 O O . SER A 1 204 ? -76.497 -5.727 58.084 1.00 78.25 204 SER A O 1
ATOM 1636 N N . GLN A 1 205 ? -75.516 -7.640 57.458 1.00 79.44 205 GLN A N 1
ATOM 1637 C CA . GLN A 1 205 ? -76.702 -8.491 57.629 1.00 79.44 205 GLN A CA 1
ATOM 1638 C C . GLN A 1 205 ? -76.958 -8.854 59.095 1.00 79.44 205 GLN A C 1
ATOM 1640 O O . GLN A 1 205 ? -78.104 -9.087 59.492 1.00 79.44 205 GLN A O 1
ATOM 1645 N N . THR A 1 206 ? -75.906 -8.891 59.910 1.00 73.06 206 THR A N 1
ATOM 1646 C CA . THR A 1 206 ? -76.027 -9.144 61.342 1.00 73.06 206 THR A CA 1
ATOM 1647 C C . THR A 1 206 ? -76.536 -7.857 61.996 1.00 73.06 206 THR A C 1
ATOM 1649 O O . THR A 1 206 ? -75.828 -6.858 62.046 1.00 73.06 206 THR A O 1
ATOM 1652 N N . LYS A 1 207 ? -77.784 -7.839 62.483 1.00 67.94 207 LYS A N 1
ATOM 1653 C CA . LYS A 1 207 ? -78.370 -6.685 63.198 1.00 67.94 207 LYS A CA 1
ATOM 1654 C C . LYS A 1 207 ? -77.749 -6.534 64.594 1.00 67.94 207 LYS A C 1
ATOM 1656 O O . LYS A 1 207 ? -78.415 -6.749 65.602 1.00 67.94 207 LYS A O 1
ATOM 1661 N N . ILE A 1 208 ? -76.459 -6.228 64.652 1.00 65.81 208 ILE A N 1
ATOM 1662 C CA . ILE A 1 208 ? -75.734 -5.998 65.901 1.00 65.81 208 ILE A CA 1
ATOM 1663 C C . ILE A 1 208 ? -76.087 -4.596 66.399 1.00 65.81 208 ILE A C 1
ATOM 1665 O O . ILE A 1 208 ? -75.983 -3.613 65.662 1.00 65.81 208 ILE A O 1
ATOM 1669 N N . ASP A 1 209 ? -76.521 -4.512 67.654 1.00 70.56 209 ASP A N 1
ATOM 1670 C CA . ASP A 1 209 ? -76.783 -3.245 68.329 1.00 70.56 209 ASP A CA 1
ATOM 1671 C C . ASP A 1 209 ? -75.496 -2.405 68.386 1.00 70.56 209 ASP A C 1
ATOM 1673 O O . ASP A 1 209 ? -74.449 -2.867 68.850 1.00 70.56 209 ASP A O 1
ATOM 1677 N N . ARG A 1 210 ? -75.575 -1.146 67.929 1.00 72.12 210 ARG A N 1
ATOM 1678 C CA . ARG A 1 210 ? -74.446 -0.200 67.912 1.00 72.12 210 ARG A CA 1
ATOM 1679 C C . ARG A 1 210 ? -73.828 0.014 69.296 1.00 72.12 210 ARG A C 1
ATOM 1681 O O . ARG A 1 210 ? -72.661 0.390 69.394 1.00 72.12 210 ARG A O 1
ATOM 1688 N N . SER A 1 211 ? -74.582 -0.277 70.354 1.00 72.19 211 SER A N 1
ATOM 1689 C CA . SER A 1 211 ? -74.128 -0.176 71.740 1.00 72.19 211 SER A CA 1
ATOM 1690 C C . SER A 1 211 ? -73.033 -1.186 72.131 1.00 72.19 211 SER A C 1
ATOM 1692 O O . SER A 1 211 ? -72.326 -0.941 73.112 1.00 72.19 211 SER A O 1
ATOM 1694 N N . LEU A 1 212 ? -72.868 -2.274 71.363 1.00 74.25 212 LEU A N 1
ATOM 1695 C CA . LEU A 1 212 ? -71.872 -3.338 71.572 1.00 74.25 212 LEU A CA 1
ATOM 1696 C C . LEU A 1 212 ? -70.574 -3.143 70.774 1.00 74.25 212 LEU A C 1
ATOM 1698 O O . LEU A 1 212 ? -69.674 -3.978 70.840 1.00 74.25 212 LEU A O 1
ATOM 1702 N N . PHE A 1 213 ? -70.458 -2.064 70.000 1.00 80.75 213 PHE A N 1
ATOM 1703 C CA . PHE A 1 213 ? -69.225 -1.773 69.272 1.00 80.75 213 PHE A CA 1
ATOM 1704 C C . PHE A 1 213 ? -68.120 -1.358 70.239 1.00 80.75 213 PHE A C 1
ATOM 1706 O O . PHE A 1 213 ? -68.387 -0.701 71.247 1.00 80.75 213 PHE A O 1
ATOM 1713 N N . HIS A 1 214 ? -66.873 -1.694 69.893 1.00 85.00 214 HIS A N 1
ATOM 1714 C CA . HIS A 1 214 ? -65.705 -1.410 70.727 1.00 85.00 214 HIS A CA 1
ATOM 1715 C C . HIS A 1 214 ? -65.647 0.060 71.159 1.00 85.00 214 HIS A C 1
ATOM 1717 O O . HIS A 1 214 ? -65.502 0.331 72.341 1.00 85.00 214 HIS A O 1
ATOM 1723 N N . GLU A 1 215 ? -65.879 1.004 70.245 1.00 85.19 215 GLU A N 1
ATOM 1724 C CA . GLU A 1 215 ? -65.894 2.437 70.564 1.00 85.19 215 GLU A CA 1
ATOM 1725 C C . GLU A 1 215 ? -66.940 2.801 71.636 1.00 85.19 215 GLU A C 1
ATOM 1727 O O . GLU A 1 215 ? -66.660 3.566 72.556 1.00 85.19 215 GLU A O 1
ATOM 1732 N N . SER A 1 216 ? -68.144 2.225 71.554 1.00 84.19 216 SER A N 1
ATOM 1733 C CA . SER A 1 216 ? -69.219 2.473 72.525 1.00 84.19 216 SER A CA 1
ATOM 1734 C C . SER A 1 216 ? -68.946 1.797 73.869 1.00 84.19 216 SER A C 1
ATOM 1736 O O . SER A 1 216 ? -69.243 2.369 74.916 1.00 84.19 216 SER A O 1
ATOM 1738 N N . LEU A 1 217 ? -68.361 0.597 73.853 1.00 85.31 217 LEU A N 1
ATOM 1739 C CA . LEU A 1 217 ? -67.933 -0.123 75.054 1.00 85.31 217 LEU A CA 1
ATOM 1740 C C . LEU A 1 217 ? -66.795 0.605 75.771 1.00 85.31 217 LEU A C 1
ATOM 1742 O O . LEU A 1 217 ? -66.847 0.734 76.990 1.00 85.31 217 LEU A O 1
ATOM 1746 N N . VAL A 1 218 ? -65.818 1.126 75.023 1.00 90.06 218 VAL A N 1
ATOM 1747 C CA . VAL A 1 218 ? -64.716 1.929 75.565 1.00 90.06 218 VAL A CA 1
ATOM 1748 C C . VAL A 1 218 ? -65.273 3.188 76.220 1.00 90.06 218 VAL A C 1
ATOM 1750 O O . VAL A 1 218 ? -65.054 3.370 77.414 1.00 90.06 218 VAL A O 1
ATOM 1753 N N . LYS A 1 219 ? -66.121 3.955 75.521 1.00 89.31 219 LYS A N 1
ATOM 1754 C CA . LYS A 1 219 ? -66.794 5.139 76.088 1.00 89.31 219 LYS A CA 1
ATOM 1755 C C . LYS A 1 219 ? -67.592 4.820 77.358 1.00 89.31 219 LYS A C 1
ATOM 1757 O O . LYS A 1 219 ? -67.529 5.560 78.334 1.00 89.31 219 LYS A O 1
ATOM 1762 N N . LYS A 1 220 ? -68.335 3.704 77.378 1.00 86.25 220 LYS A N 1
ATOM 1763 C CA . LYS A 1 220 ? -69.062 3.252 78.579 1.00 86.25 220 LYS A CA 1
ATOM 1764 C C . LYS A 1 220 ? -68.116 2.837 79.710 1.00 86.25 220 LYS A C 1
ATOM 1766 O O . LYS A 1 220 ? -68.420 3.107 80.867 1.00 86.25 220 LYS A O 1
ATOM 1771 N N . SER A 1 221 ? -66.997 2.185 79.397 1.00 87.00 221 SER A N 1
ATOM 1772 C CA . SER A 1 221 ? -66.000 1.771 80.392 1.00 87.00 221 SER A CA 1
ATOM 1773 C C . SER A 1 221 ? -65.267 2.963 81.005 1.00 87.00 221 SER A C 1
ATOM 1775 O O . SER A 1 221 ? -65.035 2.980 82.211 1.00 87.00 221 SER A O 1
ATOM 1777 N N . GLU A 1 222 ? -64.980 3.986 80.200 1.00 90.38 222 GLU A N 1
ATOM 1778 C CA . GLU A 1 222 ? -64.413 5.256 80.649 1.00 90.38 222 GLU A CA 1
ATOM 1779 C C . GLU A 1 222 ? -65.408 5.989 81.552 1.00 90.38 222 GLU A C 1
ATOM 1781 O O . GLU A 1 222 ? -65.062 6.330 82.679 1.00 90.38 222 GLU A O 1
ATOM 1786 N N . ALA A 1 223 ? -66.678 6.098 81.144 1.00 87.75 223 ALA A N 1
ATOM 1787 C CA . ALA A 1 223 ? -67.726 6.691 81.977 1.00 87.75 223 ALA A CA 1
ATOM 1788 C C . ALA A 1 223 ? -67.938 5.936 83.304 1.00 87.75 223 ALA A C 1
ATOM 1790 O O . ALA A 1 223 ? -68.136 6.554 84.347 1.00 87.75 223 ALA A O 1
ATOM 1791 N N . LEU A 1 224 ? -67.874 4.599 83.295 1.00 87.75 224 LEU A N 1
ATOM 1792 C CA . LEU A 1 224 ? -67.931 3.792 84.519 1.00 87.75 224 LEU A CA 1
ATOM 1793 C C . LEU A 1 224 ? -66.730 4.046 85.429 1.00 87.75 224 LEU A C 1
ATOM 1795 O O . LEU A 1 224 ? -66.897 4.117 86.645 1.00 87.75 224 LEU A O 1
ATOM 1799 N N . LYS A 1 225 ? -65.532 4.184 84.857 1.00 87.81 225 LYS A N 1
ATOM 1800 C CA . LYS A 1 225 ? -64.315 4.495 85.609 1.00 87.81 225 LYS A CA 1
ATOM 1801 C C . LYS A 1 225 ? -64.399 5.886 86.240 1.00 87.81 225 LYS A C 1
ATOM 1803 O O . LYS A 1 225 ? -64.055 6.028 87.411 1.00 87.81 225 LYS A O 1
ATOM 1808 N N . ASP A 1 226 ? -64.921 6.868 85.513 1.00 88.62 226 ASP A N 1
ATOM 1809 C CA . ASP A 1 226 ? -65.145 8.221 86.024 1.00 88.62 226 ASP A CA 1
ATOM 1810 C C . ASP A 1 226 ? -66.172 8.224 87.162 1.00 88.62 226 ASP A C 1
ATOM 1812 O O . ASP A 1 226 ? -65.893 8.754 88.237 1.00 88.62 226 ASP A O 1
ATOM 1816 N N . ILE A 1 227 ? -67.316 7.552 86.987 1.00 86.38 227 ILE A N 1
ATOM 1817 C CA . ILE A 1 227 ? -68.327 7.399 88.047 1.00 86.38 227 ILE A CA 1
ATOM 1818 C C . ILE A 1 227 ? -67.731 6.688 89.266 1.00 86.38 227 ILE A C 1
ATOM 1820 O O . ILE A 1 227 ? -67.948 7.120 90.396 1.00 86.38 227 ILE A O 1
ATOM 1824 N N . HIS A 1 228 ? -66.945 5.628 89.064 1.00 83.88 228 HIS A N 1
ATOM 1825 C CA . HIS A 1 228 ? -66.289 4.926 90.164 1.00 83.88 228 HIS A CA 1
ATOM 1826 C C . HIS A 1 228 ? -65.296 5.837 90.902 1.00 83.88 228 HIS A C 1
ATOM 1828 O O . HIS A 1 228 ? -65.273 5.829 92.133 1.00 83.88 228 HIS A O 1
ATOM 1834 N N . SER A 1 229 ? -64.532 6.661 90.177 1.00 81.75 229 SER A N 1
ATOM 1835 C CA . SER A 1 229 ? -63.604 7.628 90.775 1.00 81.75 229 SER A CA 1
ATOM 1836 C C . SER A 1 229 ? -64.312 8.707 91.603 1.00 81.75 229 SER A C 1
ATOM 1838 O O . SER A 1 229 ? -63.757 9.168 92.595 1.00 81.75 229 SER A O 1
ATOM 1840 N N . GLN A 1 230 ? -65.550 9.066 91.244 1.00 82.88 230 GLN A N 1
ATOM 1841 C CA . GLN A 1 230 ? -66.393 9.986 92.014 1.00 82.88 230 GLN A CA 1
ATOM 1842 C C . GLN A 1 230 ? -67.031 9.309 93.235 1.00 82.88 230 GLN A C 1
ATOM 1844 O O . GLN A 1 230 ? -67.255 9.959 94.251 1.00 82.88 230 GLN A O 1
ATOM 1849 N N . LEU A 1 231 ? -67.308 8.006 93.169 1.00 80.50 231 LEU A N 1
ATOM 1850 C CA . LEU A 1 231 ? -67.933 7.249 94.258 1.00 80.50 231 LEU A CA 1
ATOM 1851 C C . LEU A 1 231 ? -66.959 6.928 95.399 1.00 80.50 231 LEU A C 1
ATOM 1853 O O . LEU A 1 231 ? -67.382 6.857 96.549 1.00 80.50 231 LEU A O 1
ATOM 1857 N N . GLU A 1 232 ? -65.669 6.764 95.101 1.00 79.88 232 GLU A N 1
ATOM 1858 C CA . GLU A 1 232 ? -64.619 6.512 96.099 1.00 79.88 232 GLU A CA 1
ATOM 1859 C C . GLU A 1 232 ? -64.522 7.591 97.200 1.00 79.88 232 GLU A C 1
ATOM 1861 O O . GLU A 1 232 ? -64.601 7.224 98.375 1.00 79.88 232 GLU A O 1
ATOM 1866 N N . PRO A 1 233 ? -64.423 8.904 96.901 1.00 81.31 233 PRO A N 1
ATOM 1867 C CA . PRO A 1 233 ? -64.379 9.932 97.941 1.00 81.31 233 PRO A CA 1
ATOM 1868 C C . PRO A 1 233 ? -65.687 10.014 98.735 1.00 81.31 233 PRO A C 1
ATOM 1870 O O . PRO A 1 233 ? -65.632 10.128 99.954 1.00 81.31 233 PRO A O 1
ATOM 1873 N N . LEU A 1 234 ? -66.853 9.865 98.091 1.00 77.38 234 LEU A N 1
ATOM 1874 C CA . LEU A 1 234 ? -68.145 9.842 98.793 1.00 77.38 234 LEU A CA 1
ATOM 1875 C C . LEU A 1 234 ? -68.273 8.624 99.720 1.00 77.38 234 LEU A C 1
ATOM 1877 O O . LEU A 1 234 ? -68.839 8.716 100.809 1.00 77.38 234 LEU A O 1
ATOM 1881 N N . ARG A 1 235 ? -67.737 7.471 99.309 1.00 76.81 235 ARG A N 1
ATOM 1882 C CA . ARG A 1 235 ? -67.708 6.260 100.135 1.00 76.81 235 ARG A CA 1
ATOM 1883 C C . ARG A 1 235 ? -66.735 6.402 101.303 1.00 76.81 235 ARG A C 1
ATOM 1885 O O . ARG A 1 235 ? -67.053 5.933 102.393 1.00 76.81 235 ARG A O 1
ATOM 1892 N N . ALA A 1 236 ? -65.596 7.064 101.099 1.00 76.81 236 ALA A N 1
ATOM 1893 C CA . ALA A 1 236 ? -64.663 7.408 102.170 1.00 76.81 236 ALA A CA 1
ATOM 1894 C C . ALA A 1 236 ? -65.287 8.398 103.171 1.00 76.81 236 ALA A C 1
ATOM 1896 O O . ALA A 1 236 ? -65.132 8.228 104.380 1.00 76.81 236 ALA A O 1
ATOM 1897 N N . GLU A 1 237 ? -66.053 9.378 102.686 1.00 76.12 237 GLU A N 1
ATOM 1898 C CA . GLU A 1 237 ? -66.785 10.332 103.522 1.00 76.12 237 GLU A CA 1
ATOM 1899 C C . GLU A 1 237 ? -67.858 9.615 104.359 1.00 76.12 237 GLU A C 1
ATOM 1901 O O . GLU A 1 237 ? -67.884 9.743 105.582 1.00 76.12 237 GLU A O 1
ATOM 1906 N N . LEU A 1 238 ? -68.664 8.743 103.742 1.00 72.06 238 LEU A N 1
ATOM 1907 C CA . LEU A 1 238 ? -69.651 7.918 104.448 1.00 72.06 238 LEU A CA 1
ATOM 1908 C C . LEU A 1 238 ? -69.001 6.970 105.474 1.00 72.06 238 LEU A C 1
ATOM 1910 O O . LEU A 1 238 ? -69.512 6.803 106.582 1.00 72.06 238 LEU A O 1
ATOM 1914 N N . ALA A 1 239 ? -67.857 6.371 105.130 1.00 69.56 239 ALA A N 1
ATOM 1915 C CA . ALA A 1 239 ? -67.090 5.536 106.050 1.00 69.56 239 ALA A CA 1
ATOM 1916 C C . ALA A 1 239 ? -66.585 6.343 107.258 1.00 69.56 239 ALA A C 1
ATOM 1918 O O . ALA A 1 239 ? -66.643 5.841 108.381 1.00 69.56 239 ALA A O 1
ATOM 1919 N N . SER A 1 240 ? -66.179 7.604 107.069 1.00 70.06 240 SER A N 1
ATOM 1920 C CA . SER A 1 240 ? -65.791 8.487 108.179 1.00 70.06 240 SER A CA 1
ATOM 1921 C C . SER A 1 240 ? -66.955 8.760 109.143 1.00 70.06 240 SER A C 1
ATOM 1923 O O . SER A 1 240 ? -66.767 8.728 110.360 1.00 70.06 240 SER A O 1
ATOM 1925 N N . TYR A 1 241 ? -68.176 8.920 108.619 1.00 68.19 241 TYR A N 1
ATOM 1926 C CA . TYR A 1 241 ? -69.377 9.117 109.435 1.00 68.19 241 TYR A CA 1
ATOM 1927 C C . TYR A 1 241 ? -69.831 7.843 110.157 1.00 68.19 241 TYR A C 1
ATOM 1929 O O . TYR A 1 241 ? -70.405 7.930 111.238 1.00 68.19 241 TYR A O 1
ATOM 1937 N N . SER A 1 242 ? -69.524 6.658 109.620 1.00 62.88 242 SER A N 1
ATOM 1938 C CA . SER A 1 242 ? -69.889 5.373 110.240 1.00 62.88 242 SER A CA 1
ATOM 1939 C C . SER A 1 242 ? -69.096 5.010 111.509 1.00 62.88 242 SER A C 1
ATOM 1941 O O . SER A 1 242 ? -69.448 4.052 112.194 1.00 62.88 242 SER A O 1
ATOM 1943 N N . VAL A 1 243 ? -68.045 5.772 111.845 1.00 64.62 243 VAL A N 1
ATOM 1944 C CA . VAL A 1 243 ? -67.225 5.585 113.061 1.00 64.62 243 VAL A CA 1
ATOM 1945 C C . VAL A 1 243 ? -67.756 6.400 114.254 1.00 64.62 243 VAL A C 1
ATOM 1947 O O . VAL A 1 243 ? -67.391 6.124 115.400 1.00 64.62 243 VAL A O 1
ATOM 1950 N N . LEU A 1 244 ? -68.639 7.380 114.028 1.00 60.12 244 LEU A N 1
ATOM 1951 C CA . LEU A 1 244 ? -69.233 8.170 115.109 1.00 60.12 244 LEU A CA 1
ATOM 1952 C C . LEU A 1 244 ? -70.398 7.414 115.784 1.00 60.12 244 LEU A C 1
ATOM 1954 O O . LEU A 1 244 ? -71.290 6.931 115.085 1.00 60.12 244 LEU A O 1
ATOM 1958 N N . PRO A 1 245 ? -70.422 7.309 117.132 1.00 59.97 245 PRO A N 1
ATOM 1959 C CA . PRO A 1 245 ? -71.539 6.709 117.857 1.00 59.97 245 PRO A CA 1
ATOM 1960 C C . PRO A 1 245 ? -72.848 7.483 117.618 1.00 59.97 245 PRO A C 1
ATOM 1962 O O . PRO A 1 245 ? -72.802 8.712 117.538 1.00 59.97 245 PRO A O 1
ATOM 1965 N N . PRO A 1 246 ? -74.013 6.813 117.541 1.00 61.78 246 PRO A N 1
ATOM 1966 C CA . PRO A 1 246 ? -75.272 7.459 117.163 1.00 61.78 246 PRO A CA 1
ATOM 1967 C C . PRO A 1 246 ? -75.858 8.417 118.217 1.00 61.78 246 PRO A C 1
ATOM 1969 O O . PRO A 1 246 ? -76.769 9.171 117.882 1.00 61.78 246 PRO A O 1
ATOM 1972 N N . ASP A 1 247 ? -75.372 8.391 119.466 1.00 64.50 247 ASP A N 1
ATOM 1973 C CA . ASP A 1 247 ? -75.936 9.155 120.587 1.00 64.50 247 ASP A CA 1
ATOM 1974 C C . ASP A 1 247 ? -74.868 9.936 121.388 1.00 64.50 247 ASP A C 1
ATOM 1976 O O . ASP A 1 247 ? -73.756 9.462 121.652 1.00 64.50 247 ASP A O 1
ATOM 1980 N N . LEU A 1 248 ? -75.221 11.167 121.778 1.00 64.75 248 LEU A N 1
ATOM 1981 C CA . LEU A 1 248 ? -74.348 12.174 122.393 1.00 64.75 248 LEU A CA 1
ATOM 1982 C C . LEU A 1 248 ? -73.839 11.739 123.777 1.00 64.75 248 LEU A C 1
ATOM 1984 O O . LEU A 1 248 ? -72.750 12.143 124.193 1.00 64.75 248 LEU A O 1
ATOM 1988 N N . ASP A 1 249 ? -74.607 10.917 124.490 1.00 64.25 249 ASP A N 1
ATOM 1989 C CA . ASP A 1 249 ? -74.226 10.433 125.817 1.00 64.25 249 ASP A CA 1
ATOM 1990 C C . ASP A 1 249 ? -73.213 9.274 125.751 1.00 64.25 249 ASP A C 1
ATOM 1992 O O . ASP A 1 249 ? -72.274 9.250 126.551 1.00 64.25 249 ASP A O 1
ATOM 1996 N N . GLU A 1 250 ? -73.272 8.407 124.732 1.00 65.12 250 GLU A N 1
ATOM 1997 C CA . GLU A 1 250 ? -72.237 7.384 124.484 1.00 65.12 250 GLU A CA 1
ATOM 1998 C C . GLU A 1 250 ? -70.902 8.002 124.045 1.00 65.12 250 GLU A C 1
ATOM 2000 O O . GLU A 1 250 ? -69.828 7.533 124.438 1.00 65.12 250 GLU A O 1
ATOM 2005 N N . ALA A 1 251 ? -70.948 9.101 123.285 1.00 64.62 251 ALA A N 1
ATOM 2006 C CA . ALA A 1 251 ? -69.751 9.844 122.899 1.00 64.62 251 ALA A CA 1
ATOM 2007 C C . ALA A 1 251 ? -69.032 10.455 124.116 1.00 64.62 251 ALA A C 1
ATOM 2009 O O . ALA A 1 251 ? -67.802 10.425 124.184 1.00 64.62 251 ALA A O 1
ATOM 2010 N N . LYS A 1 252 ? -69.778 10.956 125.112 1.00 67.25 252 LYS A N 1
ATOM 2011 C CA . LYS A 1 252 ? -69.192 11.452 126.370 1.00 67.25 252 LYS A CA 1
ATOM 2012 C C . LYS A 1 252 ? -68.535 10.325 127.160 1.00 67.25 252 LYS A C 1
ATOM 2014 O O . LYS A 1 252 ? -67.425 10.522 127.648 1.00 67.25 252 LYS A O 1
ATOM 2019 N N . VAL A 1 253 ? -69.177 9.157 127.259 1.00 71.94 253 VAL A N 1
ATOM 2020 C CA . VAL A 1 253 ? -68.618 7.993 127.971 1.00 71.94 253 VAL A CA 1
ATOM 2021 C C . VAL A 1 253 ? -67.310 7.538 127.324 1.00 71.94 253 VAL A C 1
ATOM 2023 O O . VAL A 1 253 ? -66.303 7.451 128.024 1.00 71.94 253 VAL A O 1
ATOM 2026 N N . LYS A 1 254 ? -67.267 7.378 125.993 1.00 70.44 254 LYS A N 1
ATOM 2027 C CA . LYS A 1 254 ? -66.016 7.031 125.293 1.00 70.44 254 LYS A CA 1
ATOM 2028 C C . LYS A 1 254 ? -64.940 8.110 125.421 1.00 70.44 254 LYS A C 1
ATOM 2030 O O . LYS A 1 254 ? -63.765 7.784 125.539 1.00 70.44 254 LYS A O 1
ATOM 2035 N N . LEU A 1 255 ? -65.306 9.393 125.452 1.00 73.56 255 LEU A N 1
ATOM 2036 C CA . LEU A 1 255 ? -64.350 10.484 125.685 1.00 73.56 255 LEU A CA 1
ATOM 2037 C C . LEU A 1 255 ? -63.761 10.421 127.102 1.00 73.56 255 LEU A C 1
ATOM 2039 O O . LEU A 1 255 ? -62.563 10.643 127.277 1.00 73.56 255 LEU A O 1
ATOM 2043 N N . PHE A 1 256 ? -64.571 10.070 128.105 1.00 73.75 256 PHE A N 1
ATOM 2044 C CA . PHE A 1 256 ? -64.090 9.811 129.463 1.00 73.75 256 PHE A CA 1
ATOM 2045 C C . PHE A 1 256 ? -63.196 8.567 129.538 1.00 73.75 256 PHE A C 1
ATOM 2047 O O . PHE A 1 256 ? -62.167 8.615 130.212 1.00 73.75 256 PHE A O 1
ATOM 2054 N N . GLU A 1 257 ? -63.531 7.491 128.825 1.00 76.00 257 GLU A N 1
ATOM 2055 C CA . GLU A 1 257 ? -62.692 6.290 128.732 1.00 76.00 257 GLU A CA 1
ATOM 2056 C C . GLU A 1 257 ? -61.344 6.598 128.076 1.00 76.00 257 GLU A C 1
ATOM 2058 O O . GLU A 1 257 ? -60.307 6.294 128.661 1.00 76.00 257 GLU A O 1
ATOM 2063 N N . TYR A 1 258 ? -61.327 7.303 126.941 1.00 79.31 258 TYR A N 1
ATOM 2064 C CA . TYR A 1 258 ? -60.081 7.708 126.289 1.00 79.31 258 TYR A CA 1
ATOM 2065 C C . TYR A 1 258 ? -59.270 8.700 127.121 1.00 79.31 258 TYR A C 1
ATOM 2067 O O . TYR A 1 258 ? -58.052 8.567 127.172 1.00 79.31 258 TYR A O 1
ATOM 2075 N N . LYS A 1 259 ? -59.899 9.650 127.828 1.00 77.69 259 LYS A N 1
ATOM 2076 C CA . LYS A 1 259 ? -59.183 10.518 128.783 1.00 77.69 259 LYS A CA 1
ATOM 2077 C C . LYS A 1 259 ? -58.513 9.709 129.888 1.00 77.69 259 LYS A C 1
ATOM 2079 O O . LYS A 1 259 ? -57.373 9.988 130.241 1.00 77.69 259 LYS A O 1
ATOM 2084 N N . ARG A 1 260 ? -59.202 8.696 130.411 1.00 76.94 260 ARG A N 1
ATOM 2085 C CA . ARG A 1 260 ? -58.680 7.830 131.470 1.00 76.94 260 ARG A CA 1
ATOM 2086 C C . ARG A 1 260 ? -57.569 6.905 130.963 1.00 76.94 260 ARG A C 1
ATOM 2088 O O . ARG A 1 260 ? -56.602 6.663 131.681 1.00 76.94 260 ARG A O 1
ATOM 2095 N N . GLU A 1 261 ? -57.681 6.417 129.731 1.00 78.50 261 GLU A N 1
ATOM 2096 C CA . GLU A 1 261 ? -56.641 5.640 129.046 1.00 78.50 261 GLU A CA 1
ATOM 2097 C C . GLU A 1 261 ? -55.401 6.505 128.752 1.00 78.50 261 GLU A C 1
ATOM 2099 O O . GLU A 1 261 ? -54.275 6.048 128.935 1.00 78.50 261 GLU A O 1
ATOM 2104 N N . LEU A 1 262 ? -55.597 7.772 128.369 1.00 77.38 262 LEU A N 1
ATOM 2105 C CA . LEU A 1 262 ? -54.531 8.740 128.101 1.00 77.38 262 LEU A CA 1
ATOM 2106 C C . LEU A 1 262 ? -53.820 9.153 129.394 1.00 77.38 262 LEU A C 1
ATOM 2108 O O . LEU A 1 262 ? -52.600 9.134 129.430 1.00 77.38 262 LEU A O 1
ATOM 2112 N N . GLU A 1 263 ? -54.549 9.374 130.492 1.00 78.69 263 GLU A N 1
ATOM 2113 C CA . GLU A 1 263 ? -53.947 9.559 131.823 1.00 78.69 263 GLU A CA 1
ATOM 2114 C C . GLU A 1 263 ? -53.181 8.316 132.306 1.00 78.69 263 GLU A C 1
ATOM 2116 O O . GLU A 1 263 ? -52.170 8.438 133.001 1.00 78.69 263 GLU A O 1
ATOM 2121 N N . ARG A 1 264 ? -53.640 7.105 131.958 1.00 79.81 264 ARG A N 1
ATOM 2122 C CA . ARG A 1 264 ? -52.917 5.857 132.255 1.00 79.81 264 ARG A CA 1
ATOM 2123 C C . ARG A 1 264 ? -51.627 5.759 131.440 1.00 79.81 264 ARG A C 1
ATOM 2125 O O . ARG A 1 264 ? -50.597 5.395 132.003 1.00 79.81 264 ARG A O 1
ATOM 2132 N N . LEU A 1 265 ? -51.678 6.076 130.148 1.00 79.00 265 LEU A N 1
ATOM 2133 C CA . LEU A 1 265 ? -50.518 6.086 129.255 1.00 79.00 265 LEU A CA 1
ATOM 2134 C C . LEU A 1 265 ? -49.525 7.192 129.625 1.00 79.00 265 LEU A C 1
ATOM 2136 O O . LEU A 1 265 ? -48.339 6.901 129.684 1.00 79.00 265 LEU A O 1
ATOM 2140 N N . ASP A 1 266 ? -49.983 8.396 129.973 1.00 73.69 266 ASP A N 1
ATOM 2141 C CA . ASP A 1 266 ? -49.137 9.485 130.480 1.00 73.69 266 ASP A CA 1
ATOM 2142 C C . ASP A 1 266 ? -48.465 9.100 131.797 1.00 73.69 266 ASP A C 1
ATOM 2144 O O . ASP A 1 266 ? -47.281 9.368 131.977 1.00 73.69 266 ASP A O 1
ATOM 2148 N N . LYS A 1 267 ? -49.168 8.403 132.700 1.00 77.38 267 LYS A N 1
ATOM 2149 C CA . LYS A 1 267 ? -48.547 7.833 133.907 1.00 77.38 267 LYS A CA 1
ATOM 2150 C C . LYS A 1 267 ? -47.508 6.764 133.578 1.00 77.38 267 LYS A C 1
ATOM 2152 O O . LYS A 1 267 ? -46.452 6.761 134.193 1.00 77.38 267 LYS A O 1
ATOM 2157 N N . GLN A 1 268 ? -47.762 5.897 132.597 1.00 72.44 268 GLN A N 1
ATOM 2158 C CA . GLN A 1 268 ? -46.767 4.924 132.129 1.00 72.44 268 GLN A CA 1
ATOM 2159 C C . GLN A 1 268 ? -45.562 5.601 131.457 1.00 72.44 268 GLN A C 1
ATOM 2161 O O . GLN A 1 268 ? -44.438 5.127 131.609 1.00 72.44 268 GLN A O 1
ATOM 2166 N N . LEU A 1 269 ? -45.771 6.717 130.755 1.00 71.06 269 LEU A N 1
ATOM 2167 C CA . LEU A 1 269 ? -44.723 7.527 130.132 1.00 71.06 269 LEU A CA 1
ATOM 2168 C C . LEU A 1 269 ? -43.901 8.266 131.203 1.00 71.06 269 LEU A C 1
ATOM 2170 O O . LEU A 1 269 ? -42.675 8.257 131.146 1.00 71.06 269 LEU A O 1
ATOM 2174 N N . LEU A 1 270 ? -44.559 8.808 132.233 1.00 69.81 270 LEU A N 1
ATOM 2175 C CA . LEU A 1 270 ? -43.931 9.414 133.412 1.00 69.81 270 LEU A CA 1
ATOM 2176 C C . LEU A 1 270 ? -43.135 8.390 134.241 1.00 69.81 270 LEU A C 1
ATOM 2178 O O . LEU A 1 270 ? -42.017 8.702 134.643 1.00 69.81 270 LEU A O 1
ATOM 2182 N N . ASP A 1 271 ? -43.635 7.164 134.423 1.00 66.56 271 ASP A N 1
ATOM 2183 C CA . ASP A 1 271 ? -42.894 6.065 135.069 1.00 66.56 271 ASP A CA 1
ATOM 2184 C C . ASP A 1 271 ? -41.699 5.587 134.221 1.00 66.56 271 ASP A C 1
ATOM 2186 O O . ASP A 1 271 ? -40.650 5.228 134.761 1.00 66.56 271 ASP A O 1
ATOM 2190 N N . CYS A 1 272 ? -41.812 5.606 132.886 1.00 63.16 272 CYS A N 1
ATOM 2191 C CA . CYS A 1 272 ? -40.698 5.278 131.989 1.00 63.16 272 CYS A CA 1
ATOM 2192 C C . CYS A 1 272 ? -39.625 6.378 131.947 1.00 63.16 272 CYS A C 1
ATOM 2194 O O . CYS A 1 272 ? -38.445 6.065 131.807 1.00 63.16 272 CYS A O 1
ATOM 2196 N N . ILE A 1 273 ? -40.008 7.652 132.083 1.00 61.41 273 ILE A N 1
ATOM 2197 C CA . ILE A 1 273 ? -39.068 8.784 132.124 1.00 61.41 273 ILE A CA 1
ATOM 2198 C C . ILE A 1 273 ? -38.428 8.918 133.519 1.00 61.41 273 ILE A C 1
ATOM 2200 O O . ILE A 1 273 ? -37.241 9.226 133.613 1.00 61.41 273 ILE A O 1
ATOM 2204 N N . GLY A 1 274 ? -39.159 8.617 134.599 1.00 59.50 274 GLY A N 1
ATOM 2205 C CA . GLY A 1 274 ? -38.639 8.628 135.974 1.00 59.50 274 GLY A CA 1
ATOM 2206 C C . GLY A 1 274 ? -37.609 7.529 136.272 1.00 59.50 274 GLY A C 1
ATOM 2207 O O . GLY A 1 274 ? -36.724 7.733 137.097 1.00 59.50 274 GLY A O 1
ATOM 2208 N N . ASN A 1 275 ? -37.665 6.401 135.555 1.00 57.06 275 ASN A N 1
ATOM 2209 C CA . ASN A 1 275 ? -36.719 5.285 135.691 1.00 57.06 275 ASN A CA 1
ATOM 2210 C C . ASN A 1 275 ? -35.461 5.392 134.796 1.00 57.06 275 ASN A C 1
ATOM 2212 O O . ASN A 1 275 ? -34.657 4.462 134.784 1.00 57.06 275 ASN A O 1
ATOM 2216 N N . MET A 1 276 ? -35.264 6.495 134.056 1.00 53.41 276 MET A N 1
ATOM 2217 C CA . MET A 1 276 ? -34.111 6.698 133.153 1.00 53.41 276 MET A CA 1
ATOM 2218 C C . MET A 1 276 ? -33.198 7.895 133.504 1.00 53.41 276 MET A C 1
ATOM 2220 O O . MET A 1 276 ? -32.327 8.238 132.709 1.00 53.41 276 MET A O 1
ATOM 2224 N N . ALA A 1 277 ? -33.337 8.516 134.682 1.00 46.19 277 ALA A N 1
ATOM 2225 C CA . ALA A 1 277 ? -32.424 9.579 135.137 1.00 46.19 277 ALA A CA 1
ATOM 2226 C C . ALA A 1 277 ? -32.013 9.453 136.622 1.00 46.19 277 ALA A C 1
ATOM 2228 O O . ALA A 1 277 ? -32.085 10.420 137.383 1.00 46.19 277 ALA A O 1
ATOM 2229 N N . LEU A 1 278 ? -31.563 8.250 137.004 1.00 39.41 278 LEU A N 1
ATOM 2230 C CA . LEU A 1 278 ? -30.417 8.045 137.902 1.00 39.41 278 LEU A CA 1
ATOM 2231 C C . LEU A 1 278 ? -29.242 7.561 137.050 1.00 39.41 278 LEU A C 1
ATOM 2233 O O . LEU A 1 278 ? -29.470 6.621 136.255 1.00 39.41 278 LEU A O 1
#

Sequence (278 aa):
MDPSLASQQQKVKAWLHEIFGDEQVPEFEINQQTIEYLYQLSQETRQHDGHLQLVTKDLQQKAAEYNAEAQRLSGILHRIQLTPESLSQTGANSLATLSKLGVLLDVRDPSNTSYLLAMQDVDDDLEKVSEEAEAEADELKKLTKSYHKVLQQCNSLQKVLDVAKAKATEDSQLNSKREHETTFLLQKEKGYKKEMKKMEVQFSQTKIDRSLFHESLVKKSEALKDIHSQLEPLRAELASYSVLPPDLDEAKVKLFEYKRELERLDKQLLDCIGNMAL

Secondary structure (DSSP, 8-state):
--HHHHHHHHHHHHHHHHHHTTSPPPP----HHHHHHHHHHHHHHHHHHHHHHHHHHHHHHHHHHHHHHHHHHHHHHHHTT--GGGS-HHHHHHHHHHHHHHHHTT-SS--HHHHHHHHHHHHHHHHHHHHHHHHHHHHHHHHHHHHHHHHHHHHHHHHHHHHHHHHHHHHHHHHHHHHHHHHHHHHHHHHHHHHHHHHHHHHHHS---GGGSHHHHHHHHHHHHHHHHHHHHHHHHHHHHTTS-SSHHHHHHHHHHHHHHHHHHHHHHHHHHHTT--

Foldseek 3Di:
DDPVLVVLQVVLVVLQCVVQPPHDRDDDDSDSVVSVVSSVVSVVVVVVVVVVVVVVVVVVVVVVVVVVVVVVVVVVCVVVVNDLVPDDPVRNVVVVVLVVLCVVLVFPDSDPVSSVVSVVVVVVVVVVVVVVVVVVVVVVVVVVVVVVVVVVVVVVVVVVVVVVVVVVVVVVVVVVVVVVVVVVVVVVVVVVVVVVVVVVVVVVVPPDDPCPDPVNVVVVVVVVVVVVVVVVVVVVVVVVVVPDDPDPVVVVVVVVVVVVVVVVVVVVVVVVVVVPDD

pLDDT: mean 86.84, std 11.37, range [39.41, 98.25]

Organism: NCBI:txid259542

InterPro domains:
  IPR026243 HAUS augmin-like complex subunit 1 [PF25762] (11-246)
  IPR026243 HAUS augmin-like complex subunit 1 [PR02087] (15-30)
  IPR026243 HAUS augmin-like complex subunit 1 [PR02087] (30-45)
  IPR026243 HAUS augmin-like complex subunit 1 [PR02087] (51-73)
  IPR026243 HAUS augmin-like complex subunit 1 [PR02087] (95-115)
  IPR026243 HAUS augmin-like complex subunit 1 [PTHR31570] (6-275)